Protein AF-A0A6P2AD67-F1 (afdb_monomer)

Foldseek 3Di:
DPPVVVVVVVVVVVVVVVVVVPPDPPDDVPPPPPVPVVVVVVDDPDCVVVVCVDPVVVVVVVVVVVVVCVVPPDPLLVVLLVVLCVPCVVADPSVLSSLLSVLCVVQPDPPDQPLVSLLSSCCVVCVVDDSVRLSVLCVCVSDPPDDDDDQDPHHLVPDDPSSNSNNSSNSSSSSNVSSVCSVDPD

pLDDT: mean 78.38, std 10.62, range [40.84, 93.06]

Radius of gyration: 34.5 Å; Cα contacts (8 Å, |Δi|>4): 93; chains: 1; bounding box: 52×35×117 Å

Mean predicted aligned error: 15.83 Å

Sequence (186 aa):
MSKSSKKIIKQKIYQDLLAKLSSESENYPWSPESTEDYYESLDPPSGVKDYLKSPKAIQKSSDFFKQIQELYPRNPGDKVKQTLLQQFGESVPSTWLEAIVEQIQNNYQETSSLLDQLINCVQPLFSDWCSEDLQVVVRPIAYPMRGSQAIPSKTWTELSQSEQIRLTFTITKVALETYQQQKNPE

Structure (mmCIF, N/CA/C/O backbone):
data_AF-A0A6P2AD67-F1
#
_entry.id   AF-A0A6P2AD67-F1
#
loop_
_atom_site.group_PDB
_atom_site.id
_atom_site.type_symbol
_atom_site.label_atom_id
_atom_site.label_alt_id
_atom_site.label_comp_id
_atom_site.label_asym_id
_atom_site.label_entity_id
_atom_site.label_seq_id
_atom_site.pdbx_PDB_ins_code
_atom_site.Cartn_x
_atom_site.Cartn_y
_atom_site.Cartn_z
_atom_site.occupancy
_atom_site.B_iso_or_equiv
_atom_site.auth_seq_id
_atom_site.auth_comp_id
_atom_site.auth_asym_id
_atom_site.auth_atom_id
_atom_site.pdbx_PDB_model_num
ATOM 1 N N . MET A 1 1 ? -21.995 -2.117 -88.585 1.00 54.78 1 MET A N 1
ATOM 2 C CA . MET A 1 1 ? -21.556 -3.159 -87.625 1.00 54.78 1 MET A CA 1
ATOM 3 C C . MET A 1 1 ? -20.403 -2.622 -86.776 1.00 54.78 1 MET A C 1
ATOM 5 O O . MET A 1 1 ? -19.300 -2.583 -87.287 1.00 54.78 1 MET A O 1
ATOM 9 N N . SER A 1 2 ? -20.598 -2.132 -85.540 1.00 58.12 2 SER A N 1
ATOM 10 C CA . SER A 1 2 ? -19.423 -1.873 -84.662 1.00 58.12 2 SER A CA 1
ATOM 11 C C . SER A 1 2 ? -19.711 -1.612 -83.170 1.00 58.12 2 SER A C 1
ATOM 13 O O . SER A 1 2 ? -18.832 -1.167 -82.441 1.00 58.12 2 SER A O 1
ATOM 15 N N . LYS A 1 3 ? -20.931 -1.836 -82.656 1.00 55.03 3 LYS A N 1
ATOM 16 C CA . LYS A 1 3 ? -21.176 -1.753 -81.196 1.00 55.03 3 LYS A CA 1
ATOM 17 C C . LYS A 1 3 ? -20.920 -3.099 -80.503 1.00 55.03 3 LYS A C 1
ATOM 19 O O . LYS A 1 3 ? -20.319 -3.126 -79.435 1.00 55.03 3 LYS A O 1
ATOM 24 N N . SER A 1 4 ? -21.276 -4.206 -81.163 1.00 59.94 4 SER A N 1
ATOM 25 C CA . SER A 1 4 ? -21.046 -5.568 -80.657 1.00 59.94 4 SER A CA 1
ATOM 26 C C . SER A 1 4 ? -19.552 -5.926 -80.593 1.00 59.94 4 SER A C 1
ATOM 28 O O . SER A 1 4 ? -19.068 -6.327 -79.538 1.00 59.94 4 SER A O 1
ATOM 30 N N . SER A 1 5 ? -18.771 -5.637 -81.647 1.00 62.81 5 SER A N 1
ATOM 31 C CA . SER A 1 5 ? -17.316 -5.882 -81.648 1.00 62.81 5 SER A CA 1
ATOM 32 C C . SER A 1 5 ? -16.577 -5.138 -80.536 1.00 62.81 5 SER A C 1
ATOM 34 O O . SER A 1 5 ? -15.704 -5.714 -79.899 1.00 62.81 5 SER A O 1
ATOM 36 N N . LYS A 1 6 ? -16.954 -3.887 -80.233 1.00 69.31 6 LYS A N 1
ATOM 37 C CA . LYS A 1 6 ? -16.338 -3.123 -79.133 1.00 69.31 6 LYS A CA 1
ATOM 38 C C . LYS A 1 6 ? -16.633 -3.736 -77.760 1.00 69.31 6 LYS A C 1
ATOM 40 O O . LYS A 1 6 ? -15.773 -3.694 -76.885 1.00 69.31 6 LYS A O 1
ATOM 45 N N . LYS A 1 7 ? -17.819 -4.325 -77.570 1.00 74.06 7 LYS A N 1
ATOM 46 C CA . LYS A 1 7 ? -18.191 -5.021 -76.327 1.00 74.06 7 LYS A CA 1
ATOM 47 C C . LYS A 1 7 ? -17.403 -6.323 -76.159 1.00 74.06 7 LYS A C 1
ATOM 49 O O . LYS A 1 7 ? -16.891 -6.575 -75.075 1.00 74.06 7 LYS A O 1
ATOM 54 N N . ILE A 1 8 ? -17.233 -7.080 -77.243 1.00 77.19 8 ILE A N 1
ATOM 55 C CA . ILE A 1 8 ? -16.465 -8.334 -77.261 1.00 77.19 8 ILE A CA 1
ATOM 56 C C . ILE A 1 8 ? -14.979 -8.072 -76.978 1.00 77.19 8 ILE A C 1
ATOM 58 O O . ILE A 1 8 ? -14.375 -8.779 -76.179 1.00 77.19 8 ILE A O 1
ATOM 62 N N . ILE A 1 9 ? -14.402 -7.017 -77.566 1.00 79.62 9 ILE A N 1
ATOM 63 C CA . ILE A 1 9 ? -13.006 -6.628 -77.312 1.00 79.62 9 ILE A CA 1
ATOM 64 C C . ILE A 1 9 ? -12.815 -6.235 -75.845 1.00 79.62 9 ILE A C 1
ATOM 66 O O . ILE A 1 9 ? -11.894 -6.731 -75.207 1.00 79.62 9 ILE A O 1
ATOM 70 N N . LYS A 1 10 ? -13.709 -5.410 -75.280 1.00 81.25 10 LYS A N 1
ATOM 71 C CA . LYS A 1 10 ? -13.652 -5.067 -73.851 1.00 81.25 10 LYS A CA 1
ATOM 72 C C . LYS A 1 10 ? -13.714 -6.315 -72.979 1.00 81.25 10 LYS A C 1
ATOM 74 O O . LYS A 1 10 ? -12.884 -6.473 -72.098 1.00 81.25 10 LYS A O 1
ATOM 79 N N . GLN A 1 11 ? -14.659 -7.211 -73.247 1.00 84.19 11 GLN A N 1
ATOM 80 C CA . GLN A 1 11 ? -14.825 -8.434 -72.465 1.00 84.19 11 GLN A CA 1
ATOM 81 C C . GLN A 1 11 ? -13.587 -9.338 -72.541 1.00 84.19 11 GLN A C 1
ATOM 83 O O . GLN A 1 11 ? -13.180 -9.892 -71.526 1.00 84.19 11 GLN A O 1
ATOM 88 N N . LYS A 1 12 ? -12.945 -9.419 -73.712 1.00 83.25 12 LYS A N 1
ATOM 89 C CA . LYS A 1 12 ? -11.695 -10.162 -73.893 1.00 83.25 12 LYS A CA 1
ATOM 90 C C . LYS A 1 12 ? -10.525 -9.522 -73.138 1.00 83.25 12 LYS A C 1
ATOM 92 O O . LYS A 1 12 ? -9.767 -10.244 -72.509 1.00 83.25 12 LYS A O 1
ATOM 97 N N . ILE A 1 13 ? -10.430 -8.190 -73.128 1.00 87.00 13 ILE A N 1
ATOM 98 C CA . ILE A 1 13 ? -9.426 -7.454 -72.340 1.00 87.00 13 ILE A CA 1
ATOM 99 C C . ILE A 1 13 ? -9.628 -7.687 -70.839 1.00 87.00 13 ILE A C 1
ATOM 101 O O . ILE A 1 13 ? -8.662 -7.939 -70.132 1.00 87.00 13 ILE A O 1
ATOM 105 N N . TYR A 1 14 ? -10.871 -7.640 -70.346 1.00 86.25 14 TYR A N 1
ATOM 106 C CA . TYR A 1 14 ? -11.158 -7.900 -68.931 1.00 86.25 14 TYR A CA 1
ATOM 107 C C . TYR A 1 14 ? -10.796 -9.326 -68.517 1.00 86.25 14 TYR A C 1
ATOM 109 O O . TYR A 1 14 ? -10.265 -9.519 -67.431 1.00 86.25 14 TYR A O 1
ATOM 117 N N . GLN A 1 15 ? -11.068 -10.307 -69.377 1.00 84.19 15 GLN A N 1
ATOM 118 C CA . GLN A 1 15 ? -10.715 -11.707 -69.137 1.00 84.19 15 GLN A CA 1
ATOM 119 C C . GLN A 1 15 ? -9.194 -11.913 -69.112 1.00 84.19 15 GLN A C 1
ATOM 121 O O . GLN A 1 15 ? -8.697 -12.611 -68.237 1.00 84.19 15 GLN A O 1
ATOM 126 N N . ASP A 1 16 ? -8.459 -11.258 -70.013 1.00 84.00 16 ASP A N 1
ATOM 127 C CA . ASP A 1 16 ? -6.993 -11.317 -70.063 1.00 84.00 16 ASP A CA 1
ATOM 128 C C . ASP A 1 16 ? -6.350 -10.628 -68.842 1.00 84.00 16 ASP A C 1
ATOM 130 O O . ASP A 1 16 ? -5.414 -11.146 -68.237 1.00 84.00 16 ASP A O 1
ATOM 134 N N . LEU A 1 17 ? -6.918 -9.498 -68.397 1.00 80.69 17 LEU A N 1
ATOM 135 C CA . LEU A 1 17 ? -6.515 -8.833 -67.152 1.00 80.69 17 LEU A CA 1
ATOM 136 C C . LEU A 1 17 ? -6.791 -9.695 -65.916 1.00 80.69 17 LEU A C 1
ATOM 138 O O . LEU A 1 17 ? -5.937 -9.793 -65.040 1.00 80.69 17 LEU A O 1
ATOM 142 N N . LEU A 1 18 ? -7.967 -10.326 -65.849 1.00 81.12 18 LEU A N 1
ATOM 143 C CA . LEU A 1 18 ? -8.326 -11.230 -64.757 1.00 81.12 18 LEU A CA 1
ATOM 144 C C . LEU A 1 18 ? -7.388 -12.432 -64.704 1.00 81.12 18 LEU A C 1
ATOM 146 O O . LEU A 1 18 ? -6.897 -12.753 -63.628 1.00 81.12 18 LEU A O 1
ATOM 150 N N . ALA A 1 19 ? -7.083 -13.048 -65.848 1.00 81.62 19 ALA A N 1
ATOM 151 C CA . ALA A 1 19 ? -6.143 -14.164 -65.913 1.00 81.62 19 ALA A CA 1
ATOM 152 C C . ALA A 1 19 ? -4.758 -13.772 -65.373 1.00 81.62 19 ALA A C 1
ATOM 154 O O . ALA A 1 19 ? -4.146 -14.544 -64.643 1.00 81.62 19 ALA A O 1
ATOM 155 N N . LYS A 1 20 ? -4.305 -12.545 -65.658 1.00 75.62 20 LYS A N 1
ATOM 156 C CA . LYS A 1 20 ? -2.992 -12.035 -65.236 1.00 75.62 20 LYS A CA 1
ATOM 157 C C . LYS A 1 20 ? -2.923 -11.580 -63.776 1.00 75.62 20 LYS A C 1
ATOM 159 O O . LYS A 1 20 ? -1.853 -11.613 -63.185 1.00 75.62 20 LYS A O 1
ATOM 164 N N . LEU A 1 21 ? -4.049 -11.155 -63.202 1.00 72.44 21 LEU A N 1
ATOM 165 C CA . LEU A 1 21 ? -4.181 -10.867 -61.767 1.00 72.44 21 LEU A CA 1
ATOM 166 C C . LEU A 1 21 ? -4.333 -12.144 -60.932 1.00 72.44 21 LEU A C 1
ATOM 168 O O . LEU A 1 21 ? -3.971 -12.149 -59.762 1.00 72.44 21 LEU A O 1
ATOM 172 N N . SER A 1 22 ? -4.887 -13.202 -61.529 1.00 68.31 22 SER A N 1
ATOM 173 C CA . SER A 1 22 ? -5.134 -14.482 -60.855 1.00 68.31 22 SER A CA 1
ATOM 174 C C . SER A 1 22 ? -3.941 -15.435 -60.939 1.00 68.31 22 SER A C 1
ATOM 176 O O . SER A 1 22 ? -3.872 -16.372 -60.154 1.00 68.31 22 SER A O 1
ATOM 178 N N . SER A 1 23 ? -2.999 -15.213 -61.863 1.00 59.41 23 SER A N 1
ATOM 179 C CA . SER A 1 23 ? -1.728 -15.941 -61.913 1.00 59.41 23 SER A CA 1
ATOM 180 C C . SER A 1 23 ? -0.761 -15.395 -60.856 1.00 59.41 23 SER A C 1
ATOM 182 O O . SER A 1 23 ? 0.168 -14.654 -61.169 1.00 59.41 23 SER A O 1
ATOM 184 N N . GLU A 1 24 ? -1.080 -15.699 -59.602 1.00 56.47 24 GLU A N 1
ATOM 185 C CA . GLU A 1 24 ? -0.154 -16.168 -58.570 1.00 56.47 24 GLU A CA 1
ATOM 186 C C . GLU A 1 24 ? 1.266 -15.574 -58.623 1.00 56.47 24 GLU A C 1
ATOM 188 O O . GLU A 1 24 ? 2.225 -16.187 -59.084 1.00 56.47 24 GLU A O 1
ATOM 193 N N . SER A 1 25 ? 1.420 -14.369 -58.075 1.00 55.00 25 SER A N 1
ATOM 194 C CA . SER A 1 25 ? 2.587 -14.133 -57.232 1.00 55.00 25 SER A CA 1
ATOM 195 C C . SER A 1 25 ? 2.267 -14.742 -55.868 1.00 55.00 25 SER A C 1
ATOM 197 O O . SER A 1 25 ? 1.624 -14.096 -55.035 1.00 55.00 25 SER A O 1
ATOM 199 N N . GLU A 1 26 ? 2.665 -15.998 -55.661 1.00 57.12 26 GLU A N 1
ATOM 200 C CA . GLU A 1 26 ? 2.913 -16.507 -54.312 1.00 57.12 26 GLU A CA 1
ATOM 201 C C . GLU A 1 26 ? 3.793 -15.457 -53.608 1.00 57.12 26 GLU A C 1
ATOM 203 O O . GLU A 1 26 ? 4.846 -15.088 -54.128 1.00 57.12 26 GLU A O 1
ATOM 208 N N . ASN A 1 27 ? 3.308 -14.927 -52.484 1.00 55.41 27 ASN A N 1
ATOM 209 C CA . ASN A 1 27 ? 3.825 -13.793 -51.698 1.00 55.41 27 ASN A CA 1
ATOM 210 C C . ASN A 1 27 ? 3.175 -12.437 -52.006 1.00 55.41 27 ASN A C 1
ATOM 212 O O . ASN A 1 27 ? 3.704 -11.566 -52.699 1.00 55.41 27 ASN A O 1
ATOM 216 N N . TYR A 1 28 ? 2.031 -12.223 -51.355 1.00 56.09 28 TYR A N 1
ATOM 217 C CA . TYR A 1 28 ? 1.522 -10.888 -51.075 1.00 56.09 28 TYR A CA 1
ATOM 218 C C . TYR A 1 28 ? 2.562 -10.121 -50.228 1.00 56.09 28 TYR A C 1
ATOM 220 O O . TYR A 1 28 ? 3.033 -10.676 -49.234 1.00 56.09 28 TYR A O 1
ATOM 228 N N . PRO A 1 29 ? 2.896 -8.850 -50.533 1.00 58.16 29 PRO A N 1
ATOM 229 C CA . PRO A 1 29 ? 3.928 -8.086 -49.810 1.00 58.16 29 PRO A CA 1
ATOM 230 C C . PRO A 1 29 ? 3.668 -7.910 -48.303 1.00 58.16 29 PRO A C 1
ATOM 232 O O . PRO A 1 29 ? 4.543 -7.450 -47.577 1.00 58.16 29 PRO A O 1
ATOM 235 N N . TRP A 1 30 ? 2.455 -8.244 -47.852 1.00 59.97 30 TRP A N 1
ATOM 236 C CA . TRP A 1 30 ? 1.985 -8.131 -46.473 1.00 59.97 30 TRP A CA 1
ATOM 237 C C . TRP A 1 30 ? 1.572 -9.478 -45.851 1.00 59.97 30 TRP A C 1
ATOM 239 O O . TRP A 1 30 ? 0.852 -9.463 -44.857 1.00 59.97 30 TRP A O 1
ATOM 249 N N . SER A 1 31 ? 1.988 -10.624 -46.410 1.00 59.12 31 SER A N 1
ATOM 250 C CA . SER A 1 31 ? 1.864 -11.941 -45.753 1.00 59.12 31 SER A CA 1
ATOM 251 C C . SER A 1 31 ? 3.208 -12.361 -45.140 1.00 59.12 31 SER A C 1
ATOM 253 O O . SER A 1 31 ? 4.021 -12.992 -45.817 1.00 59.12 31 SER A O 1
ATOM 255 N N . PRO A 1 32 ? 3.483 -12.002 -43.873 1.00 58.09 32 PRO A N 1
ATOM 256 C CA . PRO A 1 32 ? 4.725 -12.334 -43.196 1.00 58.09 32 PRO A CA 1
ATOM 257 C C . PRO A 1 32 ? 4.629 -13.711 -42.534 1.00 58.09 32 PRO A C 1
ATOM 259 O O . PRO A 1 32 ? 4.484 -13.819 -41.322 1.00 58.09 32 PRO A O 1
ATOM 262 N N . GLU A 1 33 ? 4.696 -14.784 -43.314 1.00 57.97 33 GLU A N 1
ATOM 263 C CA . GLU A 1 33 ? 4.781 -16.136 -42.726 1.00 57.97 33 GLU A CA 1
ATOM 264 C C . GLU A 1 33 ? 6.222 -16.457 -42.286 1.00 57.97 33 GLU A C 1
ATOM 266 O O . GLU A 1 33 ? 6.449 -17.331 -41.456 1.00 57.97 33 GLU A O 1
ATOM 271 N N . SER A 1 34 ? 7.187 -15.655 -42.755 1.00 61.94 34 SER A N 1
ATOM 272 C CA . SER A 1 34 ? 8.539 -15.556 -42.204 1.00 61.94 34 SER A CA 1
ATOM 273 C C . SER A 1 34 ? 9.092 -14.132 -42.353 1.00 61.94 34 SER A C 1
ATOM 275 O O . SER A 1 34 ? 9.838 -13.811 -43.278 1.00 61.94 34 SER A O 1
ATOM 277 N N . THR A 1 35 ? 8.688 -13.221 -41.465 1.00 64.31 35 THR A N 1
ATOM 278 C CA . THR A 1 35 ? 9.350 -11.907 -41.365 1.00 64.31 35 THR A CA 1
ATOM 279 C C . THR A 1 35 ? 10.695 -11.966 -40.669 1.00 64.31 35 THR A C 1
ATOM 281 O O . THR A 1 35 ? 11.516 -11.087 -40.912 1.00 64.31 35 THR A O 1
ATOM 284 N N . GLU A 1 36 ? 10.927 -12.958 -39.809 1.00 68.06 36 GLU A N 1
ATOM 285 C CA . GLU A 1 36 ? 12.164 -13.039 -39.028 1.00 68.06 36 GLU A CA 1
ATOM 286 C C . GLU A 1 36 ? 13.375 -13.211 -39.952 1.00 68.06 36 GLU A C 1
ATOM 288 O O . GLU A 1 36 ? 14.316 -12.432 -39.848 1.00 68.06 36 GLU A O 1
ATOM 293 N N . ASP A 1 37 ? 13.292 -14.102 -40.949 1.00 69.06 37 ASP A N 1
ATOM 294 C CA . ASP A 1 37 ? 14.366 -14.313 -41.931 1.00 69.06 37 ASP A CA 1
ATOM 295 C C . ASP A 1 37 ? 14.636 -13.049 -42.772 1.00 69.06 37 ASP A C 1
ATOM 297 O O . ASP A 1 37 ? 15.779 -12.718 -43.099 1.00 69.06 37 ASP A O 1
ATOM 301 N N . TYR A 1 38 ? 13.578 -12.302 -43.112 1.00 70.88 38 TYR A N 1
ATOM 302 C CA . TYR A 1 38 ? 13.692 -11.039 -43.843 1.00 70.88 38 TYR A CA 1
ATOM 303 C C . TYR A 1 38 ? 14.390 -9.965 -43.001 1.00 70.88 38 TYR A C 1
ATOM 305 O O . TYR A 1 38 ? 15.324 -9.320 -43.482 1.00 70.88 38 TYR A O 1
ATOM 313 N N . TYR A 1 39 ? 13.987 -9.786 -41.741 1.00 74.56 39 TYR A N 1
ATOM 314 C CA . TYR A 1 39 ? 14.627 -8.825 -40.845 1.00 74.56 39 TYR A CA 1
ATOM 315 C C . TYR A 1 39 ? 16.050 -9.245 -40.473 1.00 74.56 39 TYR A C 1
ATOM 317 O O . TYR A 1 39 ? 16.918 -8.381 -40.398 1.00 74.56 39 TYR A O 1
ATOM 325 N N . GLU A 1 40 ? 16.325 -10.541 -40.337 1.00 74.25 40 GLU A N 1
ATOM 326 C CA . GLU A 1 40 ? 17.674 -11.068 -40.124 1.00 74.25 40 GLU A CA 1
ATOM 327 C C . GLU A 1 40 ? 18.585 -10.813 -41.335 1.00 74.25 40 GLU A C 1
ATOM 329 O O . GLU A 1 40 ? 19.760 -10.501 -41.158 1.00 74.25 40 GLU A O 1
ATOM 334 N N . SER A 1 41 ? 18.042 -10.835 -42.560 1.00 71.75 41 SER A N 1
ATOM 335 C CA . SER A 1 41 ? 18.789 -10.473 -43.776 1.00 71.75 41 SER A CA 1
ATOM 336 C C . SER A 1 41 ? 19.056 -8.968 -43.926 1.00 71.75 41 SER A C 1
ATOM 338 O O . SER A 1 41 ? 20.049 -8.572 -44.541 1.00 71.75 41 SER A O 1
ATOM 340 N N . LEU A 1 42 ? 18.173 -8.122 -43.381 1.00 75.62 42 LEU A N 1
ATOM 341 C CA . LEU A 1 42 ? 18.312 -6.663 -43.394 1.00 75.62 42 LEU A CA 1
ATOM 342 C C . LEU A 1 42 ? 19.226 -6.144 -42.289 1.00 75.62 42 LEU A C 1
ATOM 344 O O . LEU A 1 42 ? 19.762 -5.042 -42.419 1.00 75.62 42 LEU A O 1
ATOM 348 N N . ASP A 1 43 ? 19.367 -6.899 -41.203 1.00 73.00 43 ASP A N 1
ATOM 349 C CA . ASP A 1 43 ? 20.212 -6.519 -40.087 1.00 73.00 43 ASP A CA 1
ATOM 350 C C . ASP A 1 43 ? 21.674 -6.781 -40.486 1.00 73.00 43 ASP A C 1
ATOM 352 O O . ASP A 1 43 ? 22.087 -7.936 -40.621 1.00 73.00 43 ASP A O 1
ATOM 356 N N . PRO A 1 44 ? 22.501 -5.744 -40.719 1.00 67.50 44 PRO A N 1
ATOM 357 C CA . PRO A 1 44 ? 23.919 -5.974 -40.950 1.00 67.50 44 PRO A CA 1
ATOM 358 C C . PRO A 1 44 ? 24.501 -6.700 -39.727 1.00 67.50 44 PRO A C 1
ATOM 360 O O . PRO A 1 44 ? 23.990 -6.499 -38.619 1.00 67.50 44 PRO A O 1
ATOM 363 N N . PRO A 1 45 ? 25.582 -7.496 -39.871 1.00 65.62 45 PRO A N 1
ATOM 364 C CA . PRO A 1 45 ? 26.278 -8.108 -38.742 1.00 65.62 45 PRO A CA 1
ATOM 365 C C . PRO A 1 45 ? 26.891 -7.001 -37.882 1.00 65.62 45 PRO A C 1
ATOM 367 O O . PRO A 1 45 ? 28.054 -6.619 -38.006 1.00 65.62 45 PRO A O 1
ATOM 370 N N . SER A 1 46 ? 26.056 -6.409 -37.042 1.00 66.31 46 SER A N 1
ATOM 371 C CA . SER A 1 46 ? 26.413 -5.341 -36.149 1.00 66.31 46 SER A CA 1
ATOM 372 C C . SER A 1 46 ? 26.885 -6.006 -34.870 1.00 66.31 46 SER A C 1
ATOM 374 O O . SER A 1 46 ? 26.160 -6.765 -34.223 1.00 66.31 46 SER A O 1
ATOM 376 N N . GLY A 1 47 ? 28.107 -5.678 -34.453 1.00 76.19 47 GLY A N 1
ATOM 377 C CA . GLY A 1 47 ? 28.639 -6.114 -33.159 1.00 76.19 47 GLY A CA 1
ATOM 378 C C . GLY A 1 47 ? 27.815 -5.609 -31.967 1.00 76.19 47 GLY A C 1
ATOM 379 O O . GLY A 1 47 ? 28.166 -5.879 -30.826 1.00 76.19 47 GLY A O 1
ATOM 380 N N . VAL A 1 48 ? 26.724 -4.874 -32.210 1.00 78.88 48 VAL A N 1
ATOM 381 C CA . VAL A 1 48 ? 25.762 -4.403 -31.217 1.00 78.88 48 VAL A CA 1
ATOM 382 C C . VAL A 1 48 ? 25.038 -5.578 -30.565 1.00 78.88 48 VAL A C 1
ATOM 384 O O . VAL A 1 48 ? 24.971 -5.603 -29.341 1.00 78.88 48 VAL A O 1
ATOM 387 N N . LYS A 1 49 ? 24.556 -6.580 -31.320 1.00 78.44 49 LYS A N 1
ATOM 388 C CA . LYS A 1 49 ? 23.893 -7.758 -30.718 1.00 78.44 49 LYS A CA 1
ATOM 389 C C . LYS A 1 49 ? 24.849 -8.534 -29.808 1.00 78.44 49 LYS A C 1
ATOM 391 O O . LYS A 1 49 ? 24.478 -8.903 -28.693 1.00 78.44 49 LYS A O 1
ATOM 396 N N . ASP A 1 50 ? 26.094 -8.702 -30.241 1.00 82.38 50 ASP A N 1
ATOM 397 C CA . ASP A 1 50 ? 27.133 -9.378 -29.457 1.00 82.38 50 ASP A CA 1
ATOM 398 C C . ASP A 1 50 ? 27.581 -8.543 -28.252 1.00 82.38 50 ASP A C 1
ATOM 400 O O . ASP A 1 50 ? 27.775 -9.066 -27.154 1.00 82.38 50 ASP A O 1
ATOM 404 N N . TYR A 1 51 ? 27.674 -7.222 -28.416 1.00 85.50 51 TYR A N 1
ATOM 405 C CA . TYR A 1 51 ? 27.969 -6.298 -27.328 1.00 85.50 51 TYR A CA 1
ATOM 406 C C . TYR A 1 51 ? 26.848 -6.269 -26.286 1.00 85.50 51 TYR A C 1
ATOM 408 O O . TYR A 1 51 ? 27.147 -6.277 -25.096 1.00 85.50 51 TYR A O 1
ATOM 416 N N . LEU A 1 52 ? 25.574 -6.290 -26.686 1.00 84.00 52 LEU A N 1
ATOM 417 C CA . LEU A 1 52 ? 24.433 -6.326 -25.764 1.00 84.00 52 LEU A CA 1
ATOM 418 C C . LEU A 1 52 ? 24.390 -7.623 -24.946 1.00 84.00 52 LEU A C 1
ATOM 420 O O . LEU A 1 52 ? 24.027 -7.591 -23.773 1.00 84.00 52 LEU A O 1
ATOM 424 N N . LYS A 1 53 ? 24.829 -8.744 -25.530 1.00 84.81 53 LYS A N 1
ATOM 425 C CA . LYS A 1 53 ? 25.019 -10.021 -24.820 1.00 84.81 53 LYS A CA 1
ATOM 426 C C . LYS A 1 53 ? 26.307 -10.064 -23.988 1.00 84.81 53 LYS A C 1
ATOM 428 O O . LYS A 1 53 ? 26.500 -10.992 -23.205 1.00 84.81 53 LYS A O 1
ATOM 433 N N . SER A 1 54 ? 27.201 -9.088 -24.147 1.00 89.69 54 SER A N 1
ATOM 434 C CA . SER A 1 54 ? 28.469 -9.052 -23.423 1.00 89.69 54 SER A CA 1
ATOM 435 C C . SER A 1 54 ? 28.257 -8.770 -21.928 1.00 89.69 54 SER A C 1
ATOM 437 O O . SER A 1 54 ? 27.366 -8.000 -21.550 1.00 89.69 54 SER A O 1
ATOM 439 N N . PRO A 1 55 ? 29.129 -9.298 -21.048 1.00 88.19 55 PRO A N 1
ATOM 440 C CA . PRO A 1 55 ? 29.020 -9.072 -19.607 1.00 88.19 55 PRO A CA 1
ATOM 441 C C . PRO A 1 55 ? 29.132 -7.586 -19.236 1.00 88.19 55 PRO A C 1
ATOM 443 O O . PRO A 1 55 ? 28.532 -7.146 -18.259 1.00 88.19 55 PRO A O 1
ATOM 446 N N . LYS A 1 56 ? 29.847 -6.786 -20.043 1.00 88.19 56 LYS A N 1
ATOM 447 C CA . LYS A 1 56 ? 29.983 -5.336 -19.840 1.00 88.19 56 LYS A CA 1
ATOM 448 C C . LYS A 1 56 ? 28.664 -4.593 -20.054 1.00 88.19 56 LYS A C 1
ATOM 450 O O . LYS A 1 56 ? 28.374 -3.666 -19.302 1.00 88.19 56 LYS A O 1
ATOM 455 N N . ALA A 1 57 ? 27.876 -4.975 -21.060 1.00 89.06 57 ALA A N 1
ATOM 456 C CA . ALA A 1 57 ? 26.567 -4.367 -21.296 1.00 89.06 57 ALA A CA 1
ATOM 457 C C . ALA A 1 57 ? 25.573 -4.746 -20.195 1.00 89.06 57 ALA A C 1
ATOM 459 O O . ALA A 1 57 ? 24.875 -3.874 -19.681 1.00 89.06 57 ALA A O 1
ATOM 460 N N . ILE A 1 58 ? 25.587 -6.011 -19.763 1.00 90.88 58 ILE A N 1
ATOM 461 C CA . ILE A 1 58 ? 24.763 -6.484 -18.644 1.00 90.88 58 ILE A CA 1
ATOM 462 C C . ILE A 1 58 ? 25.102 -5.703 -17.370 1.00 90.88 58 ILE A C 1
ATOM 464 O O . ILE A 1 58 ? 24.203 -5.158 -16.733 1.00 90.88 58 ILE A 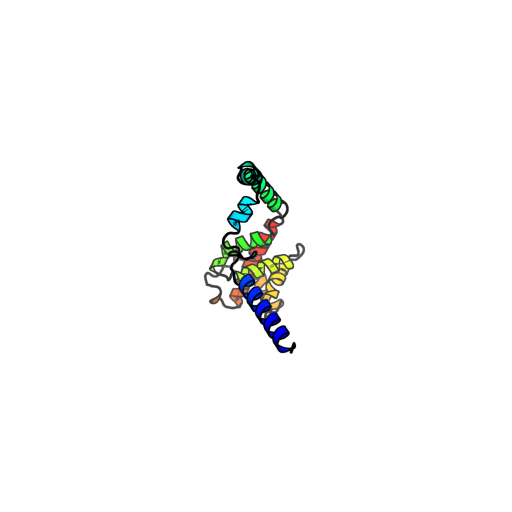O 1
ATOM 468 N N . GLN A 1 59 ? 26.389 -5.561 -17.042 1.00 93.06 59 GLN A N 1
ATOM 469 C CA . GLN A 1 59 ? 26.827 -4.795 -15.876 1.00 93.06 59 GLN A CA 1
ATOM 470 C C . GLN A 1 59 ? 26.379 -3.330 -15.954 1.00 93.06 59 GLN A C 1
ATOM 472 O O . GLN A 1 59 ? 25.743 -2.842 -15.026 1.00 93.06 59 GLN A O 1
ATOM 477 N N . LYS A 1 60 ? 26.617 -2.652 -17.084 1.00 91.06 60 LYS A N 1
ATOM 478 C CA . LYS A 1 60 ? 26.182 -1.259 -17.266 1.00 91.06 60 LYS A CA 1
ATOM 479 C C . LYS A 1 60 ? 24.668 -1.091 -17.176 1.00 91.06 60 LYS A C 1
ATOM 481 O O . LYS A 1 60 ? 24.212 -0.101 -16.617 1.00 91.06 60 LYS A O 1
ATOM 486 N N . SER A 1 61 ? 23.894 -2.038 -17.708 1.00 91.25 61 SER A N 1
ATOM 487 C CA . SER A 1 61 ? 22.435 -2.009 -17.583 1.00 91.25 61 SER A CA 1
ATOM 488 C C . SER A 1 61 ? 22.000 -2.172 -16.124 1.00 91.25 61 SER A C 1
ATOM 490 O O . SER A 1 61 ? 21.178 -1.400 -15.646 1.00 91.25 61 SER A O 1
ATOM 492 N N . SER A 1 62 ? 22.616 -3.102 -15.387 1.00 89.50 62 SER A N 1
ATOM 493 C CA . SER A 1 62 ? 22.366 -3.312 -13.959 1.00 89.50 62 SER A CA 1
ATOM 494 C C . SER A 1 62 ? 22.682 -2.056 -13.146 1.00 89.50 62 SER A C 1
ATOM 496 O O . SER A 1 62 ? 21.857 -1.624 -12.347 1.00 89.50 62 SER A O 1
ATOM 498 N N . ASP A 1 63 ? 23.834 -1.429 -13.389 1.00 92.12 63 ASP A N 1
ATOM 499 C CA . ASP A 1 63 ? 24.247 -0.208 -12.695 1.00 92.12 63 ASP A CA 1
ATOM 500 C C . ASP A 1 63 ? 23.328 0.977 -13.025 1.00 92.12 63 ASP A C 1
ATOM 502 O O . ASP A 1 63 ? 22.949 1.730 -12.132 1.00 92.12 63 ASP A O 1
ATOM 506 N N . PHE A 1 64 ? 22.887 1.102 -14.278 1.00 92.06 64 PHE A N 1
ATOM 507 C CA . PHE A 1 64 ? 21.893 2.096 -14.680 1.00 92.06 64 PHE A CA 1
ATOM 508 C C . PHE A 1 64 ? 20.545 1.893 -13.972 1.00 92.06 64 PHE A C 1
ATOM 510 O O . PHE A 1 64 ? 19.973 2.849 -13.452 1.00 92.06 64 PHE A O 1
ATOM 517 N N . PHE A 1 65 ? 20.040 0.658 -13.893 1.00 87.38 65 PHE A N 1
ATOM 518 C CA . PHE A 1 65 ? 18.788 0.381 -13.183 1.00 87.38 65 PHE A CA 1
ATOM 519 C C . PHE A 1 65 ? 18.908 0.605 -11.674 1.00 87.38 65 PHE A C 1
ATOM 521 O O . PHE A 1 65 ? 17.962 1.102 -11.067 1.00 87.38 65 PHE A O 1
ATOM 528 N N . LYS A 1 66 ? 20.071 0.320 -11.074 1.00 86.81 66 LYS A N 1
ATOM 529 C CA . LYS A 1 66 ? 20.350 0.694 -9.679 1.00 86.81 66 LYS A CA 1
ATOM 530 C C . LYS A 1 66 ? 20.307 2.208 -9.490 1.00 86.81 66 LYS A C 1
ATOM 532 O O . LYS A 1 66 ? 19.641 2.670 -8.577 1.00 86.81 66 LYS A O 1
ATOM 537 N N . GLN A 1 67 ? 20.925 2.977 -10.387 1.00 87.88 67 GLN A N 1
ATOM 538 C CA . GLN A 1 67 ? 20.871 4.443 -10.343 1.00 87.88 67 GLN A CA 1
ATOM 539 C C . GLN A 1 67 ? 19.444 4.972 -10.500 1.00 87.88 67 GLN A C 1
ATOM 541 O O . GLN A 1 67 ? 19.051 5.886 -9.786 1.00 87.88 67 GLN A O 1
ATOM 546 N N . ILE A 1 68 ? 18.631 4.389 -11.386 1.00 83.25 68 ILE A N 1
ATOM 547 C CA . ILE A 1 68 ? 17.205 4.737 -11.474 1.00 83.25 68 ILE A CA 1
ATOM 548 C C . ILE A 1 68 ? 16.504 4.449 -10.148 1.00 83.25 68 ILE A C 1
ATOM 550 O O . ILE A 1 68 ? 15.724 5.273 -9.689 1.00 83.25 68 ILE A O 1
ATOM 554 N N . GLN A 1 69 ? 16.782 3.306 -9.527 1.00 77.69 69 GLN A N 1
ATOM 555 C CA . GLN A 1 69 ? 16.187 2.925 -8.249 1.00 77.69 69 GLN A CA 1
ATOM 556 C C . GLN A 1 69 ? 16.636 3.829 -7.084 1.00 77.69 69 GLN A C 1
ATOM 558 O O . GLN A 1 69 ? 15.887 4.008 -6.127 1.00 77.69 69 GLN A O 1
ATOM 563 N N . GLU A 1 70 ? 17.835 4.408 -7.162 1.00 74.50 70 GLU A N 1
ATOM 564 C CA . GLU A 1 70 ? 18.335 5.419 -6.222 1.00 74.50 70 GLU A CA 1
ATOM 565 C C . GLU A 1 70 ? 17.701 6.799 -6.467 1.00 74.50 70 GLU A C 1
ATOM 567 O O . GLU A 1 70 ? 17.332 7.483 -5.515 1.00 74.50 70 GLU A O 1
ATOM 572 N N . LEU A 1 71 ? 17.546 7.204 -7.734 1.00 74.88 71 LEU A N 1
ATOM 573 C CA . LEU A 1 71 ? 16.988 8.506 -8.132 1.00 74.88 71 LEU A CA 1
ATOM 574 C C . LEU A 1 71 ? 15.461 8.575 -8.006 1.00 74.88 71 LEU A C 1
ATOM 576 O O . LEU A 1 71 ? 14.913 9.637 -7.722 1.00 74.88 71 LEU A O 1
ATOM 580 N N . TYR A 1 72 ? 14.781 7.451 -8.214 1.00 65.06 72 TYR A N 1
ATOM 581 C CA . TYR A 1 72 ? 13.375 7.248 -7.894 1.00 65.06 72 TYR A CA 1
ATOM 582 C C . TYR A 1 72 ? 13.308 6.356 -6.658 1.00 65.06 72 TYR A C 1
ATOM 584 O O . TYR A 1 72 ? 13.110 5.142 -6.800 1.00 65.06 72 TYR A O 1
ATOM 592 N N . PRO A 1 73 ? 13.488 6.920 -5.445 1.00 57.41 73 PRO A N 1
ATOM 593 C CA . PRO A 1 73 ? 13.296 6.145 -4.237 1.00 57.41 73 PRO A CA 1
ATOM 594 C C . PRO A 1 73 ? 11.897 5.545 -4.306 1.00 57.41 73 PRO A C 1
ATOM 596 O O . PRO A 1 73 ? 10.903 6.257 -4.462 1.00 57.41 73 PRO A O 1
ATOM 599 N N . ARG A 1 74 ? 11.849 4.209 -4.255 1.00 61.94 74 ARG A N 1
ATOM 600 C CA . ARG A 1 74 ? 10.617 3.423 -4.180 1.00 61.94 74 ARG A CA 1
ATOM 601 C C . ARG A 1 74 ? 9.662 4.142 -3.232 1.00 61.94 74 ARG A C 1
ATOM 603 O O . ARG A 1 74 ? 10.049 4.393 -2.089 1.00 61.94 74 ARG A O 1
ATOM 610 N N . ASN A 1 75 ? 8.474 4.498 -3.732 1.00 68.31 75 ASN A N 1
ATOM 611 C CA . ASN A 1 75 ? 7.488 5.268 -2.979 1.00 68.31 75 ASN A CA 1
ATOM 612 C C . ASN A 1 75 ? 7.417 4.708 -1.553 1.00 68.31 75 ASN A C 1
ATOM 614 O O . ASN A 1 75 ? 7.321 3.485 -1.409 1.00 68.31 75 ASN A O 1
ATOM 618 N N . PRO A 1 76 ? 7.471 5.539 -0.496 1.00 67.81 76 PRO A N 1
ATOM 619 C CA . PRO A 1 76 ? 7.443 5.036 0.878 1.00 67.81 76 PRO A CA 1
ATOM 620 C C . PRO A 1 76 ? 6.237 4.109 1.115 1.00 67.81 76 PRO A C 1
ATOM 622 O O . PRO A 1 76 ? 6.351 3.121 1.838 1.00 67.81 76 PRO A O 1
ATOM 625 N N . GLY A 1 77 ? 5.131 4.338 0.396 1.00 73.06 77 GLY A N 1
ATOM 626 C CA . GLY A 1 77 ? 3.963 3.459 0.380 1.00 73.06 77 GLY A CA 1
ATOM 627 C C . GLY A 1 77 ? 4.209 2.036 -0.133 1.00 73.06 77 GLY A C 1
ATOM 628 O O . GLY A 1 77 ? 3.600 1.117 0.396 1.00 73.06 77 GLY A O 1
ATOM 629 N N . ASP A 1 78 ? 5.130 1.788 -1.069 1.00 77.62 78 ASP A N 1
ATOM 630 C CA . ASP A 1 78 ? 5.392 0.433 -1.586 1.00 77.62 78 ASP A CA 1
ATOM 631 C C . ASP A 1 78 ? 6.040 -0.466 -0.527 1.00 77.62 78 ASP A C 1
ATOM 633 O O . ASP A 1 78 ? 5.701 -1.643 -0.400 1.00 77.62 78 ASP A O 1
ATOM 637 N N . LYS A 1 79 ? 6.975 0.087 0.257 1.00 77.94 79 LYS A N 1
ATOM 638 C CA . LYS A 1 79 ? 7.588 -0.642 1.375 1.00 77.94 79 LYS A CA 1
ATOM 639 C C . LYS A 1 79 ? 6.585 -0.861 2.502 1.00 77.94 79 LYS A C 1
ATOM 641 O O . LYS A 1 79 ? 6.520 -1.964 3.033 1.00 77.94 79 LYS A O 1
ATOM 646 N N . VAL A 1 80 ? 5.781 0.154 2.828 1.00 82.94 80 VAL A N 1
ATOM 647 C CA . VAL A 1 80 ? 4.700 0.021 3.818 1.00 82.94 80 VAL A CA 1
ATOM 648 C C . VAL A 1 80 ? 3.713 -1.061 3.377 1.00 82.94 80 VAL A C 1
ATOM 650 O O . VAL A 1 80 ? 3.429 -1.973 4.146 1.00 82.94 80 VAL A O 1
ATOM 653 N N . LYS A 1 81 ? 3.282 -1.050 2.110 1.00 85.31 81 LYS A N 1
ATOM 654 C CA . LYS A 1 81 ? 2.425 -2.083 1.515 1.00 85.31 81 LYS A CA 1
ATOM 655 C C . LYS A 1 81 ? 3.033 -3.476 1.656 1.00 85.31 81 LYS A C 1
ATOM 657 O O . LYS A 1 81 ? 2.333 -4.404 2.051 1.00 85.31 81 LYS A O 1
ATOM 662 N N . GLN A 1 82 ? 4.324 -3.633 1.364 1.00 84.00 82 GLN A N 1
ATOM 663 C CA . GLN A 1 82 ? 5.005 -4.921 1.495 1.00 84.00 82 GLN A CA 1
ATOM 664 C C . GLN A 1 82 ? 5.017 -5.420 2.949 1.00 84.00 82 GLN A C 1
ATOM 666 O O . GLN A 1 82 ? 4.698 -6.584 3.188 1.00 84.00 82 GLN A O 1
ATOM 671 N N . THR A 1 83 ? 5.315 -4.547 3.915 1.00 84.75 83 THR A N 1
ATOM 672 C CA . THR A 1 83 ? 5.284 -4.883 5.348 1.00 84.75 83 THR A CA 1
ATOM 673 C C . THR A 1 83 ? 3.878 -5.268 5.807 1.00 84.75 83 THR A C 1
ATOM 675 O O . THR A 1 83 ? 3.705 -6.266 6.505 1.00 84.75 83 THR A O 1
ATOM 678 N N . LEU A 1 84 ? 2.856 -4.523 5.376 1.00 86.12 84 LEU A N 1
ATOM 679 C CA . LEU A 1 84 ? 1.466 -4.809 5.727 1.00 86.12 84 LEU A CA 1
ATOM 680 C C . LEU A 1 84 ? 0.974 -6.128 5.130 1.00 86.12 84 LEU A C 1
ATOM 682 O O . LEU A 1 84 ? 0.313 -6.895 5.823 1.00 86.12 84 LEU A O 1
ATOM 686 N N . LEU A 1 85 ? 1.320 -6.427 3.876 1.00 86.06 85 LEU A N 1
ATOM 687 C CA . LEU A 1 85 ? 0.981 -7.708 3.251 1.00 86.06 85 LEU A CA 1
ATOM 688 C C . LEU A 1 85 ? 1.652 -8.883 3.970 1.00 86.06 85 LEU A C 1
ATOM 690 O O . LEU A 1 85 ? 1.025 -9.922 4.137 1.00 86.06 85 LEU A O 1
ATOM 694 N N . GLN A 1 86 ? 2.892 -8.717 4.439 1.00 84.38 86 GLN A N 1
ATOM 695 C CA . GLN A 1 86 ? 3.580 -9.752 5.215 1.00 84.38 86 GLN A CA 1
ATOM 696 C C . GLN A 1 86 ? 2.957 -9.981 6.598 1.00 84.38 86 GLN A C 1
ATOM 698 O O . GLN A 1 86 ? 2.922 -11.116 7.059 1.00 84.38 86 GLN A O 1
ATOM 703 N N . GLN A 1 87 ? 2.481 -8.927 7.267 1.00 84.38 87 GLN A N 1
ATOM 704 C CA . GLN A 1 87 ? 1.941 -9.026 8.629 1.00 84.38 87 GLN A CA 1
ATOM 705 C C . GLN A 1 87 ? 0.444 -9.362 8.681 1.00 84.38 87 GLN A C 1
ATOM 707 O O . GLN A 1 87 ? 0.003 -10.030 9.612 1.00 84.38 87 GLN A O 1
ATOM 712 N N . PHE A 1 88 ? -0.339 -8.892 7.706 1.00 85.38 88 PHE A N 1
ATOM 713 C CA . PHE A 1 88 ? -1.806 -8.942 7.737 1.00 85.38 88 PHE A CA 1
ATOM 714 C C . PHE A 1 88 ? -2.436 -9.588 6.496 1.00 85.38 88 PHE A C 1
ATOM 716 O O . PHE A 1 88 ? -3.658 -9.734 6.459 1.00 85.38 88 PHE A O 1
ATOM 723 N N . GLY A 1 89 ? -1.647 -9.989 5.493 1.00 81.12 89 GLY A N 1
ATOM 724 C CA . GLY A 1 89 ? -2.159 -10.507 4.218 1.00 81.12 89 GLY A CA 1
ATOM 725 C C . GLY A 1 89 ? -2.949 -11.816 4.316 1.00 81.12 89 GLY A C 1
ATOM 726 O O . GLY A 1 89 ? -3.754 -12.097 3.435 1.00 81.12 89 GLY A O 1
ATOM 727 N N . GLU A 1 90 ? -2.767 -12.596 5.385 1.00 82.25 90 GLU A N 1
ATOM 728 C CA . GLU A 1 90 ? -3.563 -13.809 5.644 1.00 82.25 90 GLU A CA 1
ATOM 729 C C . GLU A 1 90 ? -4.931 -13.498 6.274 1.00 82.25 90 GLU A C 1
ATOM 731 O O . GLU A 1 90 ? -5.892 -14.244 6.085 1.00 82.25 90 GLU A O 1
ATOM 736 N N . SER A 1 91 ? -5.037 -12.385 7.005 1.00 80.06 91 SER A N 1
ATOM 737 C CA . SER A 1 91 ? -6.226 -12.046 7.794 1.00 80.06 91 SER A CA 1
ATOM 738 C C . SER A 1 91 ? -7.128 -11.020 7.116 1.00 80.06 91 SER A C 1
ATOM 740 O O . SER A 1 91 ? -8.322 -11.002 7.409 1.00 80.06 91 SER A O 1
ATOM 742 N N . VAL A 1 92 ? -6.582 -10.167 6.238 1.00 84.38 92 VAL A N 1
ATOM 743 C CA . VAL A 1 92 ? -7.251 -8.993 5.649 1.00 84.38 92 VAL A CA 1
ATOM 744 C C . VAL A 1 92 ? -7.141 -9.005 4.121 1.00 84.38 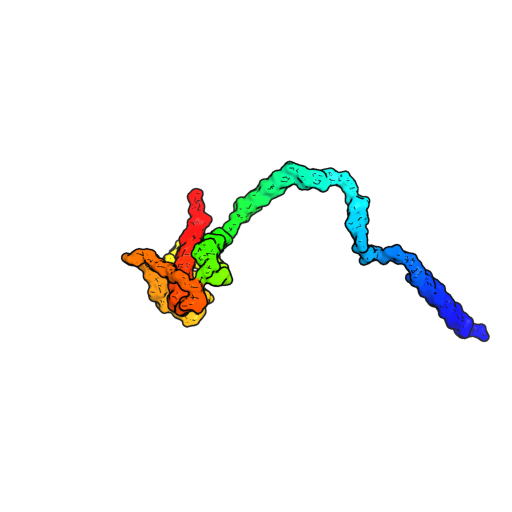92 VAL A C 1
ATOM 746 O O . VAL A 1 92 ? -6.064 -9.294 3.599 1.00 84.38 92 VAL A O 1
ATOM 749 N N . PRO A 1 93 ? -8.204 -8.640 3.376 1.00 87.12 93 PRO A N 1
ATOM 750 C CA . PRO A 1 93 ? -8.133 -8.517 1.923 1.00 87.12 93 PRO A CA 1
ATOM 751 C C . PRO A 1 93 ? -7.054 -7.522 1.475 1.00 87.12 93 PRO A C 1
ATOM 753 O O . PRO A 1 93 ? -6.962 -6.410 1.997 1.00 87.12 93 PRO A O 1
ATOM 756 N N . SER A 1 94 ? -6.282 -7.880 0.449 1.00 84.25 94 SER A N 1
ATOM 757 C CA . SER A 1 94 ? -5.205 -7.029 -0.077 1.00 84.25 94 SER A CA 1
ATOM 758 C C . SER A 1 94 ? -5.698 -5.659 -0.552 1.00 84.25 94 SER A C 1
ATOM 760 O O . SER A 1 94 ? -5.005 -4.665 -0.363 1.00 84.25 94 SER A O 1
ATOM 762 N N . THR A 1 95 ? -6.917 -5.586 -1.093 1.00 86.69 95 THR A N 1
ATOM 763 C CA . THR A 1 95 ? -7.549 -4.334 -1.541 1.00 86.69 95 THR A CA 1
ATOM 764 C C . THR A 1 95 ? -7.738 -3.336 -0.398 1.00 86.69 95 THR A C 1
ATOM 766 O O . THR A 1 95 ? -7.600 -2.134 -0.598 1.00 86.69 95 THR A O 1
ATOM 769 N N . TRP A 1 96 ? -8.017 -3.826 0.814 1.00 86.56 96 TRP A N 1
ATOM 770 C CA . TRP A 1 96 ? -8.149 -2.990 2.006 1.00 86.56 96 TRP A CA 1
ATOM 771 C C . TRP A 1 96 ? -6.796 -2.446 2.461 1.00 86.56 96 TRP A C 1
ATOM 773 O O . TRP A 1 96 ? -6.683 -1.268 2.786 1.00 86.56 96 TRP A O 1
ATOM 783 N N . LEU A 1 97 ? -5.757 -3.283 2.436 1.00 86.56 97 LEU A N 1
ATOM 784 C CA . LEU A 1 97 ? -4.397 -2.865 2.784 1.00 86.56 97 LEU A CA 1
ATOM 785 C C . LEU A 1 97 ? -3.860 -1.817 1.800 1.00 86.56 97 LEU A C 1
ATOM 787 O O . LEU A 1 97 ? -3.220 -0.856 2.215 1.00 86.56 97 LEU A O 1
ATOM 791 N N . GLU A 1 98 ? -4.156 -1.970 0.509 1.00 86.75 98 GLU A N 1
ATOM 792 C CA . GLU A 1 98 ? -3.803 -0.993 -0.527 1.00 86.75 98 GLU A CA 1
ATOM 793 C C . GLU A 1 98 ? -4.496 0.352 -0.314 1.00 86.75 98 GLU A C 1
ATOM 795 O O . GLU A 1 98 ? -3.829 1.387 -0.335 1.00 86.75 98 GLU A O 1
ATOM 800 N N . ALA A 1 99 ? -5.799 0.336 -0.024 1.00 88.00 99 ALA A N 1
ATOM 801 C CA . ALA A 1 99 ? -6.559 1.551 0.237 1.00 88.00 99 ALA A CA 1
ATOM 802 C C . ALA A 1 99 ? -6.024 2.312 1.464 1.00 88.00 99 ALA A C 1
ATOM 804 O O . ALA A 1 99 ? -5.911 3.533 1.428 1.00 88.00 99 ALA A O 1
ATOM 805 N N . ILE A 1 100 ? -5.627 1.609 2.533 1.00 88.06 100 ILE A N 1
ATOM 806 C CA . ILE A 1 100 ? -5.018 2.237 3.720 1.00 88.06 100 ILE A CA 1
ATOM 807 C C . ILE A 1 100 ? -3.700 2.933 3.358 1.00 88.06 100 ILE A C 1
ATOM 809 O O . ILE A 1 100 ? -3.465 4.065 3.780 1.00 88.06 100 ILE A O 1
ATOM 813 N N . VAL A 1 101 ? -2.843 2.282 2.566 1.00 87.75 101 VAL A N 1
ATOM 814 C CA . VAL A 1 101 ? -1.563 2.867 2.134 1.00 87.75 101 VAL A CA 1
ATOM 815 C C . VAL A 1 101 ? -1.789 4.126 1.302 1.00 87.75 101 VAL A C 1
ATOM 817 O O . VAL A 1 101 ? -1.127 5.135 1.540 1.00 87.75 101 VAL A O 1
ATOM 820 N N . GLU A 1 102 ? -2.743 4.093 0.375 1.00 87.50 102 GLU A N 1
ATOM 821 C CA . GLU A 1 102 ? -3.098 5.250 -0.447 1.00 87.50 102 GLU A CA 1
ATOM 822 C C . GLU A 1 102 ? -3.629 6.413 0.409 1.00 87.50 102 GLU A C 1
ATOM 824 O O . GLU A 1 102 ? -3.203 7.558 0.243 1.00 87.50 102 GLU A O 1
ATOM 829 N N . GLN A 1 103 ? -4.496 6.130 1.388 1.00 87.88 103 GLN A N 1
ATOM 830 C CA . GLN A 1 103 ? -5.007 7.154 2.304 1.00 87.88 103 GLN A CA 1
ATOM 831 C C . GLN A 1 103 ? -3.901 7.784 3.151 1.00 87.88 103 GLN A C 1
ATOM 833 O O . GLN A 1 103 ? -3.919 8.997 3.366 1.00 87.88 103 GLN A O 1
ATOM 838 N N . ILE A 1 104 ? -2.918 6.998 3.591 1.00 85.88 104 ILE A N 1
ATOM 839 C CA . ILE A 1 104 ? -1.753 7.524 4.310 1.00 85.88 104 ILE A CA 1
ATOM 8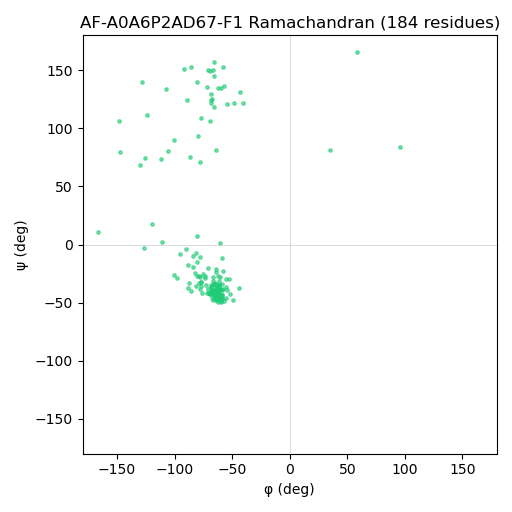40 C C . ILE A 1 104 ? -0.931 8.423 3.389 1.00 85.88 104 ILE A C 1
ATOM 842 O O . ILE A 1 104 ? -0.593 9.534 3.775 1.00 85.88 104 ILE A O 1
ATOM 846 N N . GLN A 1 105 ? -0.647 8.002 2.157 1.00 84.38 105 GLN A N 1
ATOM 847 C CA . GLN A 1 105 ? 0.122 8.825 1.218 1.00 84.38 105 GLN A CA 1
ATOM 848 C C . GLN A 1 105 ? -0.553 10.169 0.918 1.00 84.38 105 GLN A C 1
ATOM 850 O O . GLN A 1 105 ? 0.135 11.185 0.822 1.00 84.38 105 GLN A O 1
ATOM 855 N N . ASN A 1 106 ? -1.883 10.182 0.812 1.00 84.31 106 ASN A N 1
ATOM 856 C CA . ASN A 1 106 ? -2.648 11.377 0.467 1.00 84.31 106 ASN A CA 1
ATOM 857 C C . ASN A 1 106 ? -2.903 12.311 1.661 1.00 84.31 106 ASN A C 1
ATOM 859 O O . ASN A 1 106 ? -2.911 13.529 1.487 1.00 84.31 106 ASN A O 1
ATOM 863 N N . ASN A 1 107 ? -3.107 11.766 2.866 1.00 82.25 107 ASN A N 1
ATOM 864 C CA . ASN A 1 107 ? -3.542 12.540 4.038 1.00 82.25 107 ASN A CA 1
ATOM 865 C C . ASN A 1 107 ? -2.474 12.689 5.130 1.00 82.25 107 ASN A C 1
ATOM 867 O O . ASN A 1 107 ? -2.745 13.286 6.174 1.00 82.25 107 ASN A O 1
ATOM 871 N N . TYR A 1 108 ? -1.263 12.160 4.933 1.00 81.38 108 TYR A N 1
ATOM 872 C CA . TYR A 1 108 ? -0.197 12.287 5.921 1.00 81.38 108 TYR A CA 1
ATOM 873 C C . TYR A 1 108 ? 0.243 13.748 6.094 1.00 81.38 108 TYR A C 1
ATOM 875 O O . TYR A 1 108 ? 0.778 14.377 5.180 1.00 81.38 108 TYR A O 1
ATOM 883 N N . GLN A 1 109 ? 0.069 14.269 7.308 1.00 80.56 109 GLN A N 1
ATOM 884 C CA . GLN A 1 109 ? 0.492 15.611 7.707 1.00 80.56 109 GLN A CA 1
ATOM 885 C C . GLN A 1 109 ? 1.404 15.525 8.930 1.00 80.56 109 GLN A C 1
ATOM 887 O O . GLN A 1 109 ? 0.930 15.228 10.023 1.00 80.56 109 GLN A O 1
ATOM 892 N N . GLU A 1 110 ? 2.694 15.834 8.783 1.00 75.69 110 GLU A N 1
ATOM 893 C CA . GLU A 1 110 ? 3.697 15.681 9.858 1.00 75.69 110 GLU A CA 1
ATOM 894 C C . GLU A 1 110 ? 3.369 16.411 11.162 1.00 75.69 110 GLU A C 1
ATOM 896 O O . GLU A 1 110 ? 3.773 15.967 12.231 1.00 75.69 110 GLU A O 1
ATOM 901 N N . THR A 1 111 ? 2.645 17.524 11.087 1.00 74.00 111 THR A N 1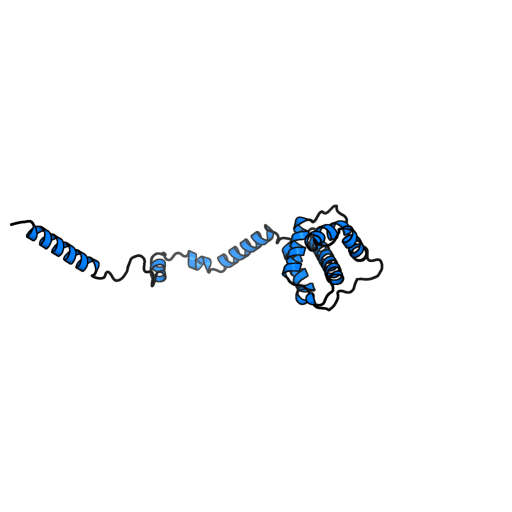
ATOM 902 C CA . THR A 1 111 ? 2.331 18.381 12.237 1.00 74.00 111 THR A CA 1
ATOM 903 C C . THR A 1 111 ? 1.033 18.007 12.954 1.00 74.00 111 THR A C 1
ATOM 905 O O . THR A 1 111 ? 0.702 18.623 13.966 1.00 74.00 111 THR A O 1
ATOM 908 N N . SER A 1 112 ? 0.282 17.028 12.445 1.00 80.12 112 SER A N 1
ATOM 909 C CA . SER A 1 112 ? -0.992 16.604 13.035 1.00 80.12 112 SER A CA 1
ATOM 910 C C . SER A 1 112 ? -0.793 15.561 14.138 1.00 80.12 112 SER A C 1
ATOM 912 O O . SER A 1 112 ? 0.198 14.827 14.157 1.00 80.12 112 SER A O 1
ATOM 914 N N . SER A 1 113 ? -1.723 15.511 15.097 1.00 86.12 113 SER A N 1
ATOM 915 C CA . SER A 1 113 ? -1.654 14.522 16.173 1.00 86.12 113 SER A CA 1
ATOM 916 C C . SER A 1 113 ? -1.852 13.107 15.616 1.00 86.12 113 SER A C 1
ATOM 918 O O . SER A 1 113 ? -2.572 12.915 14.639 1.00 86.12 113 SER A O 1
ATOM 920 N N . LEU A 1 114 ? -1.256 12.093 16.256 1.00 84.88 114 LEU A N 1
ATOM 921 C CA . LEU A 1 114 ? -1.411 10.690 15.840 1.00 84.88 114 LEU A CA 1
ATOM 922 C C . LEU A 1 114 ? -2.889 10.276 15.764 1.00 84.88 114 LEU A C 1
ATOM 924 O O . LEU A 1 114 ? -3.285 9.523 14.878 1.00 84.88 114 LEU A O 1
ATOM 928 N N . LEU A 1 115 ? -3.712 10.783 16.685 1.00 86.31 115 LEU A N 1
ATOM 929 C CA . LEU A 1 115 ? -5.146 10.522 16.700 1.00 86.31 115 LEU A CA 1
ATOM 930 C C . LEU A 1 115 ? -5.832 11.120 15.464 1.00 86.31 115 LEU A C 1
ATOM 932 O O . LEU A 1 115 ? -6.613 10.422 14.818 1.00 86.31 115 LEU A O 1
ATOM 936 N N . ASP A 1 116 ? -5.516 12.367 15.113 1.00 85.19 116 ASP A N 1
ATOM 937 C CA . ASP A 1 116 ? -6.108 13.035 13.949 1.00 85.19 116 ASP A CA 1
ATOM 938 C C . ASP A 1 116 ? -5.644 12.383 12.640 1.00 85.19 116 ASP A C 1
ATOM 940 O O . ASP A 1 116 ? -6.451 12.166 11.740 1.00 85.19 116 ASP A O 1
ATOM 944 N N . GLN A 1 117 ? -4.369 11.981 12.553 1.00 86.75 117 GLN A N 1
ATOM 945 C CA . GLN A 1 117 ? -3.836 11.237 11.405 1.00 86.75 117 GLN A CA 1
ATOM 946 C C . GLN A 1 117 ? -4.588 9.925 11.178 1.00 86.75 117 GLN A C 1
ATOM 948 O O . GLN A 1 117 ? -4.961 9.614 10.047 1.00 86.75 117 GLN A O 1
ATOM 953 N N . LEU A 1 118 ? -4.836 9.163 12.248 1.00 87.12 118 LEU A N 1
ATOM 954 C CA . LEU A 1 118 ? -5.571 7.903 12.164 1.00 87.12 118 LEU A CA 1
ATOM 955 C C . LEU A 1 118 ? -7.004 8.117 11.681 1.00 87.12 118 LEU A C 1
ATOM 957 O O . LEU A 1 118 ? -7.449 7.409 10.779 1.00 87.12 118 LEU A O 1
ATOM 961 N N . ILE A 1 119 ? -7.719 9.088 12.257 1.00 87.88 119 ILE A N 1
ATOM 962 C CA . ILE A 1 119 ? -9.106 9.377 11.872 1.00 87.88 119 ILE A CA 1
ATOM 963 C C . ILE A 1 119 ? -9.163 9.808 10.406 1.00 87.88 119 ILE A C 1
ATOM 965 O O . ILE A 1 119 ? -9.942 9.236 9.647 1.00 87.88 119 ILE A O 1
ATOM 969 N N . ASN A 1 120 ? -8.289 10.724 9.983 1.00 86.38 120 ASN A N 1
ATOM 970 C CA . ASN A 1 120 ? -8.262 11.221 8.607 1.00 86.38 120 ASN A CA 1
ATOM 971 C C . ASN A 1 120 ? -7.966 10.117 7.580 1.00 86.38 120 ASN A C 1
ATOM 973 O O . ASN A 1 120 ? -8.517 10.145 6.484 1.00 86.38 120 ASN A O 1
ATOM 977 N N . CYS A 1 121 ? -7.131 9.128 7.921 1.00 86.50 121 CYS A N 1
ATOM 978 C CA . CYS A 1 121 ? -6.819 8.020 7.012 1.00 86.50 121 CYS A CA 1
ATOM 979 C C . CYS A 1 121 ? -7.944 6.975 6.924 1.00 86.50 121 CYS A C 1
ATOM 981 O O . CYS A 1 121 ? -8.121 6.350 5.882 1.00 86.50 121 CYS A O 1
ATOM 983 N N . VAL A 1 122 ? -8.694 6.755 8.008 1.00 87.25 122 VAL A N 1
ATOM 984 C CA . VAL A 1 122 ? -9.684 5.665 8.101 1.00 87.25 122 VAL A CA 1
ATOM 985 C C . VAL A 1 122 ? -11.111 6.130 7.812 1.00 87.25 122 VAL A C 1
ATOM 987 O O . VAL A 1 122 ? -11.900 5.348 7.285 1.00 87.25 122 VAL A O 1
ATOM 990 N N . GLN A 1 123 ? -11.451 7.391 8.090 1.00 86.19 123 GLN A N 1
ATOM 991 C CA . GLN A 1 123 ? -12.777 7.957 7.814 1.00 86.19 123 GLN A CA 1
ATOM 992 C C . GLN A 1 123 ? -13.237 7.742 6.354 1.00 86.19 123 GLN A C 1
ATOM 994 O O . GLN A 1 123 ? -14.385 7.340 6.165 1.00 86.19 123 GLN A O 1
ATOM 999 N N . PRO A 1 124 ? -12.388 7.911 5.317 1.00 85.00 124 PRO A N 1
ATOM 1000 C CA . PRO A 1 124 ? -12.791 7.661 3.931 1.00 85.00 124 PRO A CA 1
ATOM 1001 C C . PRO A 1 124 ? -13.144 6.197 3.639 1.00 85.00 124 PRO A C 1
ATOM 1003 O O . PRO A 1 124 ? -13.883 5.923 2.698 1.00 85.00 124 PRO A O 1
ATOM 1006 N N . LEU A 1 125 ? -12.622 5.255 4.432 1.00 85.06 125 LEU A N 1
ATOM 1007 C CA . LEU A 1 125 ? -12.874 3.821 4.276 1.00 85.06 125 LEU A CA 1
ATOM 1008 C C . LEU A 1 125 ? -14.175 3.369 4.959 1.00 85.06 125 LEU A C 1
ATOM 1010 O O . LEU A 1 125 ? -14.712 2.316 4.622 1.00 85.06 125 LEU A O 1
ATOM 1014 N N . PHE A 1 126 ? -14.691 4.161 5.904 1.00 84.25 126 PHE A N 1
ATOM 1015 C CA . PHE A 1 126 ? -15.921 3.891 6.651 1.00 84.25 126 PHE A CA 1
ATOM 1016 C C . PHE A 1 126 ? -16.844 5.112 6.619 1.00 84.25 126 PHE A C 1
ATOM 1018 O O . PHE A 1 126 ? -17.087 5.753 7.640 1.00 84.25 126 PHE A O 1
ATOM 1025 N N . SER A 1 127 ? -17.391 5.411 5.438 1.00 80.31 127 SER A N 1
ATOM 1026 C CA . SER A 1 127 ? -18.286 6.555 5.204 1.00 80.31 127 SER A CA 1
ATOM 1027 C C . SER A 1 127 ? -19.550 6.566 6.067 1.00 80.31 127 SER A C 1
ATOM 1029 O O . SER A 1 127 ? -20.140 7.622 6.271 1.00 80.31 127 SER A O 1
ATOM 1031 N N . ASP A 1 128 ? -19.966 5.403 6.567 1.00 82.88 128 ASP A N 1
ATOM 1032 C CA . ASP A 1 128 ? -21.186 5.246 7.364 1.00 82.88 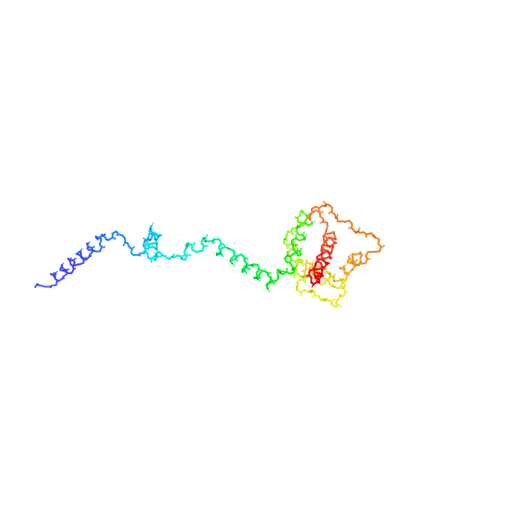128 ASP A CA 1
ATOM 1033 C C . ASP A 1 128 ? -20.992 5.618 8.845 1.00 82.88 128 ASP A C 1
ATOM 1035 O O . ASP A 1 128 ? -21.960 5.638 9.604 1.00 82.88 128 ASP A O 1
ATOM 1039 N N . TRP A 1 129 ? -19.753 5.885 9.276 1.00 81.06 129 TRP A N 1
ATOM 1040 C CA . TRP A 1 129 ? -19.410 6.182 10.668 1.00 81.06 129 TRP A CA 1
ATOM 1041 C C . TRP A 1 129 ? -19.061 7.659 10.862 1.00 81.06 129 TRP A C 1
ATOM 1043 O O . TRP A 1 129 ? -18.264 8.236 10.122 1.00 81.06 129 TRP A O 1
ATOM 1053 N N . CYS A 1 130 ? -19.629 8.264 11.905 1.00 84.50 130 CYS A N 1
ATOM 1054 C CA . CYS A 1 130 ? -19.318 9.633 12.299 1.00 84.50 130 CYS A CA 1
ATOM 1055 C C . CYS A 1 130 ? -17.903 9.737 12.892 1.00 84.50 130 CYS A C 1
ATOM 1057 O O . CYS A 1 130 ? -17.400 8.807 13.530 1.00 84.50 130 CYS A O 1
ATOM 1059 N N . SER A 1 131 ? -17.267 10.899 12.724 1.00 81.94 131 SER A N 1
ATOM 1060 C CA . SER A 1 131 ? -15.910 11.155 13.230 1.00 81.94 131 SER A CA 1
ATOM 1061 C C . SER A 1 131 ? -15.834 11.039 14.757 1.00 81.94 131 SER A C 1
ATOM 1063 O O . SER A 1 131 ? -14.863 10.517 15.307 1.00 81.94 131 SER A O 1
ATOM 1065 N N . GLU A 1 132 ? -16.898 11.442 15.453 1.00 83.75 132 GLU A N 1
ATOM 1066 C CA . GLU A 1 132 ? -17.018 11.352 16.907 1.00 83.75 132 GLU A CA 1
ATOM 1067 C C . GLU A 1 132 ? -16.984 9.895 17.388 1.00 83.75 132 GLU A C 1
ATOM 1069 O O . GLU A 1 132 ? -16.276 9.573 18.346 1.00 83.75 132 GLU A O 1
ATOM 1074 N N . ASP A 1 133 ? -17.685 9.000 16.688 1.00 85.00 133 ASP A N 1
ATOM 1075 C CA . ASP A 1 133 ? -17.731 7.574 17.018 1.00 85.00 133 ASP A CA 1
ATOM 1076 C C . ASP A 1 133 ? -16.386 6.899 16.732 1.00 85.00 133 ASP A C 1
ATOM 1078 O O . ASP A 1 133 ? -15.875 6.130 17.555 1.00 85.00 133 ASP A O 1
ATOM 1082 N N . LEU A 1 134 ? -15.754 7.242 15.605 1.00 85.25 134 LEU A N 1
ATOM 1083 C CA . LEU A 1 134 ? -14.403 6.782 15.281 1.00 85.25 134 LEU A CA 1
ATOM 1084 C C . LEU A 1 134 ? -13.395 7.247 16.339 1.00 85.25 134 LEU A C 1
ATOM 1086 O O . LEU A 1 134 ? -12.552 6.460 16.770 1.00 85.25 134 LEU A O 1
ATOM 1090 N N . GLN A 1 135 ? -13.513 8.478 16.840 1.00 85.25 135 GLN A N 1
ATOM 1091 C CA . GLN A 1 135 ? -12.619 9.000 17.871 1.00 85.25 135 GLN A CA 1
ATOM 1092 C C . GLN A 1 135 ? -12.697 8.189 19.175 1.00 85.25 135 GLN A C 1
ATOM 1094 O O . GLN A 1 135 ? -11.665 7.942 19.809 1.00 85.25 135 GLN A O 1
ATOM 1099 N N . VAL A 1 136 ? -13.888 7.731 19.572 1.00 85.31 136 VAL A N 1
ATOM 1100 C CA . VAL A 1 136 ? -14.054 6.863 20.751 1.00 85.31 136 VAL A CA 1
ATOM 1101 C C . VAL A 1 136 ? -13.317 5.535 20.563 1.00 85.31 136 VAL A C 1
ATOM 1103 O O . VAL A 1 136 ? -12.664 5.060 21.494 1.00 85.31 136 VAL A O 1
ATOM 1106 N N . VAL A 1 137 ? -13.362 4.964 19.355 1.00 83.44 137 VAL A N 1
ATOM 1107 C CA . VAL A 1 137 ? -12.690 3.696 19.022 1.00 83.44 137 VAL A CA 1
ATOM 1108 C C . VAL A 1 137 ? -11.169 3.856 18.910 1.00 83.44 137 VAL A C 1
ATOM 1110 O O . VAL A 1 137 ? -10.428 2.955 19.304 1.00 83.44 137 VAL A O 1
ATOM 1113 N N . VAL A 1 138 ? -10.694 5.002 18.418 1.00 85.00 138 VAL A N 1
ATOM 1114 C CA . VAL A 1 138 ? -9.265 5.282 18.196 1.00 85.00 138 VAL A CA 1
ATOM 1115 C C . VAL A 1 138 ? -8.521 5.610 19.477 1.00 85.00 138 VAL A C 1
ATOM 1117 O O . VAL A 1 138 ? -7.363 5.225 19.612 1.00 85.00 138 VAL A O 1
ATOM 1120 N N . ARG A 1 139 ? -9.143 6.308 20.434 1.00 83.94 139 ARG A N 1
ATOM 1121 C CA . ARG A 1 139 ? -8.467 6.760 21.667 1.00 83.94 139 ARG A CA 1
ATOM 1122 C C . ARG A 1 139 ? -7.671 5.654 22.383 1.00 83.94 139 ARG A C 1
ATOM 1124 O O . ARG A 1 139 ? -6.503 5.900 22.683 1.00 83.94 139 ARG A O 1
ATOM 1131 N N . PRO A 1 140 ? -8.222 4.445 22.612 1.00 81.94 140 PRO A N 1
ATOM 1132 C CA . PRO A 1 140 ? -7.475 3.336 23.210 1.00 81.94 140 PRO A CA 1
ATOM 1133 C C . PRO A 1 140 ? -6.267 2.860 22.388 1.00 81.94 140 PRO A C 1
ATOM 1135 O O . PRO A 1 140 ? -5.326 2.309 22.954 1.00 81.94 140 PRO A O 1
ATOM 1138 N N . ILE A 1 141 ? -6.301 3.039 21.065 1.00 80.25 141 ILE A N 1
ATOM 1139 C CA . ILE A 1 141 ? -5.268 2.597 20.114 1.00 80.25 141 ILE A CA 1
ATOM 1140 C C . ILE A 1 141 ? -4.162 3.658 19.994 1.00 80.25 141 ILE A C 1
ATOM 1142 O O . ILE A 1 141 ? -2.971 3.328 19.959 1.00 80.25 141 ILE A O 1
ATOM 1146 N N . ALA A 1 142 ? -4.553 4.935 19.972 1.00 80.31 142 ALA A N 1
ATOM 1147 C CA . ALA A 1 142 ? -3.648 6.078 19.936 1.00 80.31 142 ALA A CA 1
ATOM 1148 C C . ALA A 1 142 ? -2.879 6.241 21.257 1.00 80.31 142 ALA A C 1
ATOM 1150 O O . ALA A 1 142 ? -1.666 6.438 21.240 1.00 80.31 142 ALA A O 1
ATOM 1151 N N . TYR A 1 143 ? -3.562 6.084 22.396 1.00 81.12 143 TYR A N 1
ATOM 1152 C CA . TYR A 1 143 ? -2.988 6.249 23.735 1.00 81.12 143 TYR A CA 1
ATOM 1153 C C . TYR A 1 143 ? -3.222 4.999 24.602 1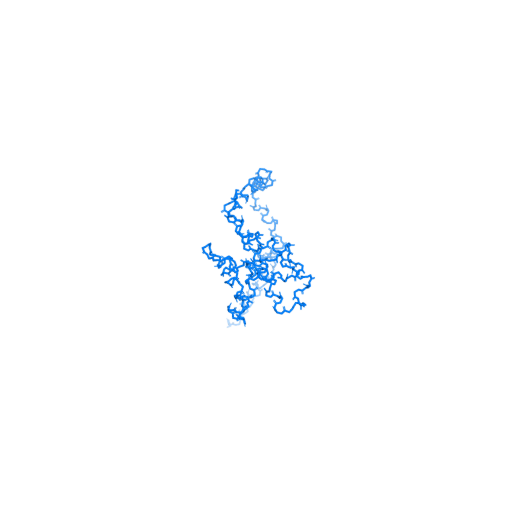.00 81.12 143 TYR A C 1
ATOM 1155 O O . TYR A 1 143 ? -4.070 5.009 25.501 1.00 81.12 143 TYR A O 1
ATOM 1163 N N . PRO A 1 144 ? -2.488 3.898 24.356 1.00 74.50 144 PRO A N 1
ATOM 1164 C CA . PRO A 1 144 ? -2.653 2.675 25.129 1.00 74.50 144 PRO A CA 1
ATOM 1165 C C . PRO A 1 144 ? -2.148 2.877 26.566 1.00 74.50 144 PRO A C 1
ATOM 1167 O O . PRO A 1 144 ? -0.949 2.911 26.823 1.00 74.50 144 PRO A O 1
ATOM 1170 N N . MET A 1 145 ? -3.068 2.990 27.529 1.00 69.50 145 MET A N 1
ATOM 1171 C CA . MET A 1 145 ? -2.737 3.062 28.965 1.00 69.50 145 MET A CA 1
ATOM 1172 C C . MET A 1 145 ? -2.529 1.682 29.620 1.00 69.50 145 MET A C 1
ATOM 1174 O O . MET A 1 145 ? -2.067 1.595 30.756 1.00 69.50 145 MET A O 1
ATOM 1178 N N . ARG A 1 146 ? -2.859 0.588 28.921 1.00 55.78 146 ARG A N 1
ATOM 1179 C CA . ARG A 1 146 ? -2.662 -0.800 29.369 1.00 55.78 146 ARG A CA 1
ATOM 1180 C C . ARG A 1 146 ? -2.401 -1.706 28.171 1.00 55.78 146 ARG A C 1
ATOM 1182 O O . ARG A 1 146 ? -3.356 -2.050 27.489 1.00 55.78 146 ARG A O 1
ATOM 1189 N N . GLY A 1 147 ? -1.149 -2.137 27.997 1.00 56.56 147 GLY A N 1
ATOM 1190 C CA . GLY A 1 147 ? -0.755 -3.235 27.103 1.00 56.56 147 GLY A CA 1
ATOM 1191 C C . GLY A 1 147 ? -1.121 -3.065 25.621 1.00 56.56 147 GLY A C 1
ATOM 1192 O O . GLY A 1 147 ? -1.904 -2.204 25.233 1.00 56.56 147 GLY A O 1
ATOM 1193 N N . SER A 1 148 ? -0.520 -3.890 24.765 1.00 57.47 148 SER A N 1
ATOM 1194 C CA . SER A 1 148 ? -0.873 -3.924 23.341 1.00 57.47 148 SER A CA 1
ATOM 1195 C C . SER A 1 148 ? -2.248 -4.578 23.160 1.00 57.47 148 SER A C 1
ATOM 1197 O O . SER A 1 148 ? -2.522 -5.604 23.788 1.00 57.47 148 SER A O 1
ATOM 1199 N N . GLN A 1 149 ? -3.120 -4.001 22.328 1.00 61.91 149 GLN A N 1
ATOM 1200 C CA . GLN A 1 149 ? -4.394 -4.636 21.985 1.00 61.91 149 GLN A CA 1
ATOM 1201 C C . GLN A 1 149 ? -4.129 -5.888 21.144 1.00 61.91 149 GLN A C 1
ATOM 1203 O O . GLN A 1 149 ? -3.377 -5.847 20.173 1.00 61.91 149 GLN A O 1
ATOM 1208 N N . ALA A 1 150 ? -4.732 -7.011 21.534 1.00 60.34 150 ALA A N 1
ATOM 1209 C CA . ALA A 1 150 ? -4.573 -8.269 20.819 1.00 60.34 150 ALA A CA 1
ATOM 1210 C C . ALA A 1 150 ? -5.237 -8.179 19.438 1.00 60.34 150 ALA A C 1
ATOM 1212 O O . ALA A 1 150 ? -6.426 -7.874 19.333 1.00 60.34 150 ALA A O 1
ATOM 1213 N N . ILE A 1 151 ? -4.465 -8.463 18.388 1.00 65.56 151 ILE A N 1
ATOM 1214 C CA . ILE A 1 151 ? -4.984 -8.595 17.027 1.00 65.56 151 ILE A CA 1
ATOM 1215 C C . ILE A 1 151 ? -5.852 -9.864 17.000 1.00 65.56 151 ILE A C 1
ATOM 1217 O O . ILE A 1 151 ? -5.368 -10.930 17.394 1.00 65.56 151 ILE A O 1
ATOM 1221 N N . PRO A 1 152 ? -7.132 -9.784 16.600 1.00 64.50 152 PRO A N 1
ATOM 1222 C CA . PRO A 1 152 ? -7.996 -10.954 16.541 1.00 64.50 152 PRO A CA 1
ATOM 1223 C C . PRO A 1 152 ? -7.449 -11.979 15.536 1.00 64.50 152 PRO A C 1
ATOM 1225 O O . PRO A 1 152 ? -7.087 -11.629 14.418 1.00 64.50 152 PRO A O 1
ATOM 1228 N N . SER A 1 153 ? -7.431 -13.258 15.919 1.00 65.69 153 SER A N 1
ATOM 1229 C CA . SER A 1 153 ? -6.949 -14.368 15.077 1.00 65.69 153 SER A CA 1
ATOM 1230 C C . SER A 1 153 ? -7.972 -14.855 14.041 1.00 65.69 153 SER A C 1
ATOM 1232 O O . SER A 1 153 ? -7.786 -15.917 13.453 1.00 65.69 153 SER A O 1
ATOM 1234 N N . LYS A 1 154 ? -9.099 -14.152 13.893 1.00 74.25 154 LYS A N 1
ATOM 1235 C CA . LYS A 1 154 ? -10.201 -14.526 12.998 1.00 74.25 154 LYS A CA 1
ATOM 1236 C C . LYS A 1 154 ? -10.024 -13.879 11.630 1.00 74.25 154 LYS A C 1
ATOM 1238 O O . LYS A 1 154 ? -9.487 -12.777 11.526 1.00 74.25 154 LYS A O 1
ATOM 1243 N N . THR A 1 155 ? -10.532 -14.540 10.597 1.00 77.50 155 THR A N 1
ATOM 1244 C CA . THR A 1 155 ? -10.545 -14.021 9.226 1.00 77.50 155 THR A CA 1
ATOM 1245 C C . THR A 1 155 ? -11.455 -12.791 9.127 1.00 77.50 155 THR A C 1
ATOM 1247 O O . THR A 1 155 ? -12.496 -12.738 9.781 1.00 77.50 155 THR A O 1
ATOM 1250 N N . TRP A 1 156 ? -11.098 -11.806 8.294 1.00 81.19 156 TRP A N 1
ATOM 1251 C CA . TRP A 1 156 ? -11.825 -10.535 8.114 1.00 81.19 156 TRP A CA 1
ATOM 1252 C C . TRP A 1 156 ? -13.354 -10.663 7.997 1.00 81.19 156 TRP A C 1
ATOM 1254 O O . TRP A 1 156 ? -14.093 -9.838 8.534 1.00 81.19 156 TRP A O 1
ATOM 1264 N N . THR A 1 157 ? -13.836 -11.709 7.323 1.00 80.19 157 THR A N 1
ATOM 1265 C CA . THR A 1 157 ? -15.265 -11.979 7.091 1.00 80.19 157 THR A CA 1
ATOM 1266 C C . THR A 1 157 ? -16.035 -12.412 8.339 1.00 80.19 157 THR A C 1
ATOM 1268 O O . THR A 1 157 ? -17.256 -12.319 8.356 1.00 80.19 157 THR A O 1
ATOM 1271 N N . GLU A 1 158 ? -15.347 -12.891 9.374 1.00 83.38 158 GLU A N 1
ATOM 1272 C CA . GLU A 1 158 ? -15.951 -13.364 10.627 1.00 83.38 158 GLU A CA 1
ATOM 1273 C C . GLU A 1 158 ? -15.988 -12.286 11.718 1.00 83.38 158 GLU A C 1
ATOM 1275 O O . GLU A 1 158 ? -16.566 -12.493 12.789 1.00 83.38 158 GLU A O 1
ATOM 1280 N N . LEU A 1 159 ? -15.337 -11.147 11.472 1.00 82.25 159 LEU A N 1
ATOM 1281 C CA . LEU A 1 159 ? -15.272 -10.031 12.405 1.00 82.25 159 LEU A CA 1
ATOM 1282 C C . LEU A 1 159 ? -16.547 -9.191 12.328 1.00 82.25 159 LEU A C 1
ATOM 1284 O O . LEU A 1 159 ? -17.061 -8.900 11.249 1.00 82.25 159 LEU A O 1
ATOM 1288 N N . SER A 1 160 ? -17.030 -8.737 13.484 1.00 85.38 160 SER A N 1
ATOM 1289 C CA . SER A 1 160 ? -18.068 -7.707 13.528 1.00 85.38 160 SER A CA 1
ATOM 1290 C C . SER A 1 160 ? -17.539 -6.382 12.970 1.00 85.38 160 SER A C 1
ATOM 1292 O O . SER A 1 160 ? -16.340 -6.104 13.027 1.00 85.38 160 SER A O 1
ATOM 1294 N N . GLN A 1 161 ? -18.433 -5.506 12.508 1.00 83.81 161 GLN A N 1
ATOM 1295 C CA . GLN A 1 161 ? -18.056 -4.191 11.970 1.00 83.81 161 GLN A CA 1
ATOM 1296 C C . GLN A 1 161 ? -17.202 -3.377 12.962 1.00 83.81 161 GLN A C 1
ATOM 1298 O O . GLN A 1 161 ? -16.207 -2.765 12.586 1.00 83.81 161 GLN A O 1
ATOM 1303 N N . SER A 1 162 ? -17.519 -3.446 14.260 1.00 81.50 162 SER A N 1
ATOM 1304 C CA . SER A 1 162 ? -16.731 -2.773 15.303 1.00 81.50 162 SER A CA 1
ATOM 1305 C C . SER A 1 162 ? -15.317 -3.351 15.472 1.00 81.50 162 SER A C 1
ATOM 1307 O O . SER A 1 162 ? -14.386 -2.627 15.822 1.00 81.50 162 SER A O 1
ATOM 1309 N N . GLU A 1 163 ? -15.134 -4.652 15.230 1.00 83.94 163 GLU A N 1
ATOM 1310 C CA . GLU A 1 163 ? -13.827 -5.313 15.275 1.00 83.94 163 GLU A CA 1
ATOM 1311 C C . GLU A 1 163 ? -13.018 -5.037 14.009 1.00 83.94 163 GLU A C 1
ATOM 1313 O O . GLU A 1 163 ? -11.821 -4.782 14.115 1.00 83.94 163 GLU A O 1
ATOM 1318 N N . GLN A 1 164 ? -13.665 -5.006 12.840 1.00 86.50 164 GLN A N 1
ATOM 1319 C CA . GLN A 1 164 ? -13.037 -4.610 11.576 1.00 86.50 164 GLN A CA 1
ATOM 1320 C C . GLN A 1 164 ? -12.474 -3.189 11.663 1.00 86.50 164 GLN A C 1
ATOM 1322 O O . GLN A 1 164 ? -11.330 -2.959 11.275 1.00 86.50 164 GLN A O 1
ATOM 1327 N N . ILE A 1 165 ? -13.220 -2.249 12.252 1.00 87.31 165 ILE A N 1
ATOM 1328 C CA . ILE A 1 165 ? -12.760 -0.867 12.457 1.00 87.31 165 ILE A CA 1
ATOM 1329 C C . ILE A 1 165 ? -11.552 -0.823 13.404 1.00 87.31 165 ILE A C 1
ATOM 1331 O O . ILE A 1 165 ? -10.536 -0.210 13.080 1.00 87.31 165 ILE A O 1
ATOM 1335 N N . ARG A 1 166 ? -11.610 -1.516 14.552 1.00 85.94 166 ARG A N 1
ATOM 1336 C CA . ARG A 1 166 ? -10.478 -1.592 15.501 1.00 85.94 166 ARG A CA 1
ATOM 1337 C C . ARG A 1 166 ? -9.221 -2.177 14.861 1.00 85.94 166 ARG A C 1
ATOM 1339 O O . ARG A 1 166 ? -8.121 -1.654 15.056 1.00 85.94 166 ARG A O 1
ATOM 1346 N N . LEU A 1 167 ? -9.379 -3.243 14.084 1.00 86.69 167 LEU A N 1
ATOM 1347 C CA . LEU A 1 167 ? -8.278 -3.875 13.370 1.00 86.69 167 LEU A CA 1
ATOM 1348 C C . LEU A 1 167 ? -7.727 -2.941 12.285 1.00 86.69 167 LEU A C 1
ATOM 1350 O O . LEU A 1 167 ? -6.515 -2.775 12.196 1.00 86.69 167 LEU A O 1
ATOM 1354 N N . THR A 1 168 ? -8.592 -2.238 11.552 1.00 89.06 168 THR A N 1
ATOM 1355 C CA . THR A 1 168 ? -8.180 -1.250 10.543 1.00 89.06 168 THR A CA 1
ATOM 1356 C C . THR A 1 168 ? -7.377 -0.109 11.159 1.00 89.06 168 THR A C 1
ATOM 1358 O O . THR A 1 168 ? -6.321 0.243 10.639 1.00 89.06 168 THR A O 1
ATOM 1361 N N . PHE A 1 169 ? -7.799 0.432 12.304 1.00 89.19 169 PHE A N 1
ATOM 1362 C CA . PHE A 1 169 ? -7.021 1.450 13.017 1.00 89.19 169 PHE A CA 1
ATOM 1363 C C . PHE A 1 169 ? -5.677 0.928 13.520 1.00 89.19 169 PHE A C 1
ATOM 1365 O O . PHE A 1 169 ? -4.681 1.644 13.461 1.00 89.19 169 PHE A O 1
ATOM 1372 N N . THR A 1 170 ? -5.629 -0.323 13.975 1.00 87.38 170 THR A N 1
ATOM 1373 C CA . THR A 1 170 ? -4.378 -0.961 14.404 1.00 87.38 170 THR A CA 1
ATOM 1374 C C . THR A 1 170 ? -3.406 -1.107 13.231 1.00 87.38 170 THR A C 1
ATOM 1376 O O . THR A 1 170 ? -2.241 -0.734 13.346 1.00 87.38 170 THR A O 1
ATOM 1379 N N . ILE A 1 171 ? -3.899 -1.568 12.079 1.00 88.81 171 ILE A N 1
ATOM 1380 C CA . ILE A 1 171 ? -3.128 -1.669 10.833 1.00 88.81 171 ILE A CA 1
ATOM 1381 C C . ILE A 1 171 ? -2.657 -0.289 10.379 1.00 88.81 171 ILE A C 1
ATOM 1383 O O . ILE A 1 171 ? -1.487 -0.120 10.058 1.00 88.81 171 ILE A O 1
ATOM 1387 N N . THR A 1 172 ? -3.542 0.708 10.404 1.00 89.56 172 THR A N 1
ATOM 1388 C CA . THR A 1 172 ? -3.219 2.087 10.008 1.00 89.56 172 THR A CA 1
ATOM 1389 C C . THR A 1 172 ? -2.145 2.682 10.917 1.00 89.56 172 THR A C 1
ATOM 1391 O O . THR A 1 172 ? -1.241 3.353 10.434 1.00 89.56 172 THR A O 1
ATOM 1394 N N . LYS A 1 173 ? -2.175 2.388 12.222 1.00 88.56 173 LYS A N 1
ATOM 1395 C CA . LYS A 1 173 ? -1.126 2.805 13.160 1.00 88.56 173 LYS A CA 1
ATOM 1396 C C . LYS A 1 173 ? 0.231 2.200 12.799 1.00 88.56 173 LYS A C 1
ATOM 1398 O O . LYS A 1 173 ? 1.199 2.941 12.668 1.00 88.56 173 LYS A O 1
ATOM 1403 N N . VAL A 1 174 ? 0.292 0.887 12.576 1.00 87.75 174 VAL A N 1
ATOM 1404 C CA . VAL A 1 174 ? 1.528 0.205 12.147 1.00 87.75 174 VAL A CA 1
ATOM 1405 C C . VAL A 1 174 ? 2.012 0.747 10.795 1.00 87.75 174 VAL A C 1
ATOM 1407 O O . VAL A 1 174 ? 3.206 0.965 10.584 1.00 87.75 174 VAL A O 1
ATOM 1410 N N . ALA A 1 175 ? 1.087 1.022 9.878 1.00 88.88 175 ALA A N 1
ATOM 1411 C CA . ALA A 1 175 ? 1.382 1.612 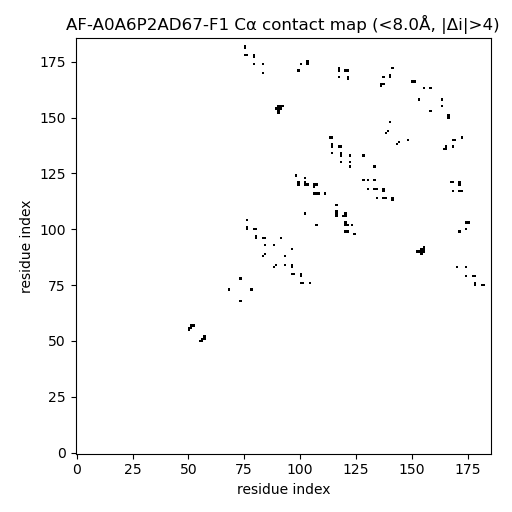8.580 1.00 88.88 175 ALA A CA 1
ATOM 1412 C C . ALA A 1 175 ? 1.964 3.033 8.704 1.00 88.88 175 ALA A C 1
ATOM 1414 O O . ALA A 1 175 ? 2.931 3.355 8.023 1.00 88.88 175 ALA A O 1
ATOM 1415 N N . LEU A 1 176 ? 1.431 3.868 9.601 1.00 88.19 176 LEU A N 1
ATOM 1416 C CA . LEU A 1 176 ? 1.955 5.210 9.874 1.00 88.19 176 LEU A CA 1
ATOM 1417 C C . LEU A 1 176 ? 3.342 5.165 10.524 1.00 88.19 176 LEU A C 1
ATOM 1419 O O . LEU A 1 176 ? 4.232 5.898 10.100 1.00 88.19 176 LEU A O 1
ATOM 1423 N N . GLU A 1 177 ? 3.553 4.284 11.504 1.00 87.56 177 GLU A N 1
ATOM 1424 C CA . GLU A 1 177 ? 4.858 4.096 12.155 1.00 87.56 177 GLU A CA 1
ATOM 1425 C C . GLU A 1 177 ? 5.923 3.645 11.141 1.00 87.56 177 GLU A C 1
ATOM 1427 O O . GLU A 1 177 ? 7.023 4.199 11.088 1.00 87.56 177 GLU A O 1
ATOM 1432 N N . THR A 1 178 ? 5.583 2.691 10.270 1.00 85.50 178 THR A N 1
ATOM 1433 C CA . THR A 1 178 ? 6.484 2.239 9.197 1.00 85.50 178 THR A CA 1
ATOM 1434 C C . THR A 1 178 ? 6.706 3.319 8.137 1.00 85.50 178 THR A C 1
ATOM 1436 O O . THR A 1 178 ? 7.830 3.475 7.662 1.00 85.50 178 THR A O 1
ATOM 1439 N N . TYR A 1 179 ? 5.688 4.115 7.799 1.00 85.38 179 TYR A N 1
ATOM 1440 C CA . TYR A 1 179 ? 5.813 5.248 6.879 1.00 85.38 179 TYR A CA 1
ATOM 1441 C C . TYR A 1 179 ? 6.756 6.333 7.424 1.00 85.38 179 TYR A C 1
ATOM 1443 O O . TYR A 1 179 ? 7.621 6.824 6.698 1.00 85.38 179 TYR A O 1
ATOM 1451 N N . GLN A 1 180 ? 6.652 6.655 8.717 1.00 83.50 180 GLN A N 1
ATOM 1452 C CA . GLN A 1 180 ? 7.548 7.590 9.407 1.00 83.50 180 GLN A CA 1
ATOM 1453 C C . GLN A 1 180 ? 9.001 7.102 9.406 1.00 83.50 180 GLN A C 1
ATOM 1455 O O . GLN A 1 180 ? 9.907 7.874 9.090 1.00 83.50 180 GLN A O 1
ATOM 1460 N N . GLN A 1 181 ? 9.223 5.813 9.680 1.00 81.38 181 GLN A N 1
ATOM 1461 C CA . GLN A 1 181 ? 10.555 5.197 9.622 1.00 81.38 181 GLN A CA 1
ATOM 1462 C C . GLN A 1 181 ? 11.159 5.227 8.212 1.00 81.38 181 GLN A C 1
ATOM 1464 O O . GLN A 1 181 ? 12.366 5.380 8.068 1.00 81.38 181 GLN A O 1
ATOM 1469 N N . GLN A 1 182 ? 10.345 5.100 7.157 1.00 76.31 182 GLN A N 1
ATOM 1470 C CA . GLN A 1 182 ? 10.846 5.223 5.783 1.00 76.31 182 GLN A CA 1
ATOM 1471 C C . GLN A 1 182 ? 11.166 6.669 5.387 1.00 76.31 182 GLN A C 1
ATOM 1473 O O . GLN A 1 182 ? 12.002 6.872 4.509 1.00 76.31 182 GLN A O 1
ATOM 1478 N N . LYS A 1 183 ? 10.511 7.666 5.998 1.00 69.88 183 LYS A N 1
ATOM 1479 C CA . LYS A 1 183 ? 10.764 9.086 5.711 1.00 69.88 183 LYS A CA 1
ATOM 1480 C C . LYS A 1 183 ? 12.025 9.618 6.402 1.00 69.88 183 LYS A C 1
ATOM 1482 O O . LYS A 1 183 ? 12.706 10.453 5.816 1.00 69.88 183 LYS A O 1
ATOM 1487 N N . ASN A 1 184 ? 12.351 9.106 7.590 1.00 66.69 184 ASN A N 1
ATOM 1488 C CA . ASN A 1 184 ? 13.592 9.398 8.313 1.00 66.69 184 ASN A CA 1
ATOM 1489 C C . ASN A 1 184 ? 14.496 8.153 8.364 1.00 66.69 184 ASN A C 1
ATOM 1491 O O . ASN A 1 184 ? 14.583 7.520 9.419 1.00 66.69 184 ASN A O 1
ATOM 1495 N N . PRO A 1 185 ? 15.146 7.763 7.253 1.00 56.34 185 PRO A N 1
ATOM 1496 C CA . PRO A 1 185 ?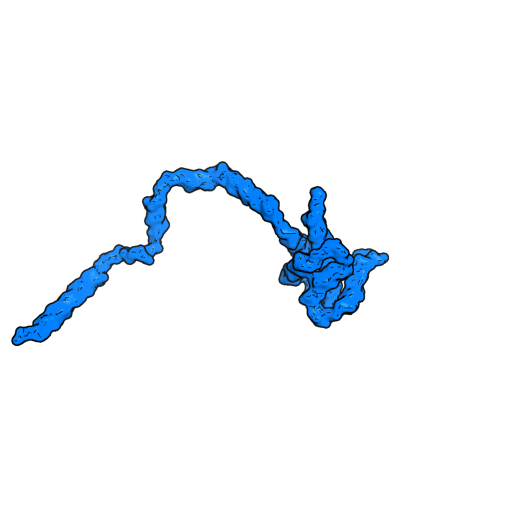 16.214 6.780 7.332 1.00 56.34 185 PRO A CA 1
ATOM 1497 C C . PRO A 1 18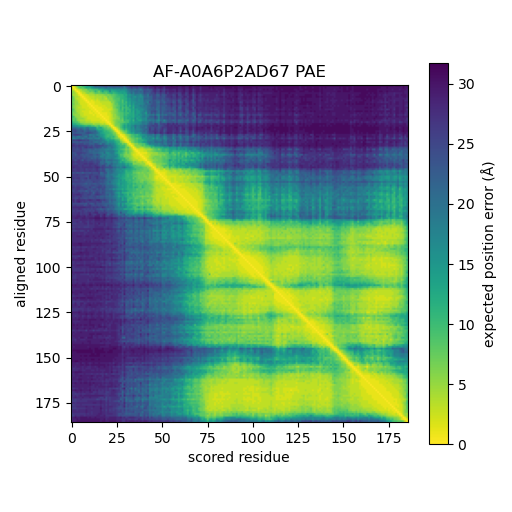5 ? 17.395 7.426 8.074 1.00 56.34 185 PRO A C 1
ATOM 1499 O O . PRO A 1 185 ? 17.858 8.488 7.658 1.00 56.34 185 PRO A O 1
ATOM 1502 N N . GLU A 1 186 ? 17.834 6.834 9.189 1.00 40.84 186 GLU A N 1
ATOM 1503 C CA . GLU A 1 186 ? 19.142 7.169 9.785 1.00 40.84 186 GLU A CA 1
ATOM 1504 C C . GLU A 1 186 ? 20.286 6.988 8.777 1.00 40.84 186 GLU A C 1
ATOM 1506 O O . GLU A 1 186 ? 20.235 6.016 7.982 1.00 40.84 186 GLU A O 1
#

Secondary structure (DSSP, 8-state):
--HHHHHHHHHHHHHHHHHHHHS--S--TT--TTHHHHHHHHS---HHHHHHTSHHHHHHHHHHHHHHHHHS---HHHHHHHHHHHHHTTTS-HHHHHHHHHHHHHH--TTS-HHHHHHHHHGGG-TTS-HHHHHHHHHHHHS-SSSPPPPP-S-GGGS-HHHHHHHHHHHHHHHHHHHHHHHS--

Solvent-accessible surface area (backbone atoms only — not comparable to full-atom values): 11206 Å² total; per-residue (Å²): 141,68,68,65,60,55,52,54,52,51,54,52,52,52,51,55,51,49,54,62,71,65,59,71,69,85,73,56,99,82,66,70,89,64,50,63,66,54,53,57,70,68,49,69,97,53,67,57,66,60,44,59,72,29,71,68,42,49,50,53,52,50,53,50,53,49,51,49,47,64,75,50,62,73,56,58,51,59,58,33,45,50,54,46,46,74,75,39,47,90,42,41,63,66,71,58,55,52,52,48,37,52,30,41,73,74,58,69,54,94,90,55,53,71,58,57,47,51,48,66,36,46,44,80,79,40,77,90,56,55,70,70,60,50,48,65,65,40,45,59,71,66,57,58,90,71,72,85,80,80,78,76,92,59,49,58,89,78,48,52,73,73,52,50,50,51,49,47,52,53,52,49,49,54,43,50,56,47,38,50,51,62,73,57,69,128

Nearest PDB structures (foldseek):
  7tnl-assembly1_B  TM=2.744E-01  e=7.699E+00  Rattus norvegicus